Protein AF-0000000066116305 (afdb_homodimer)

Solvent-accessible surface area (backbone atoms only — not comparable to full-atom values): 15665 Å² total; per-residue (Å²): 137,81,84,50,71,68,55,34,52,53,50,50,50,26,50,68,35,40,64,62,46,52,59,57,51,12,62,77,68,71,47,57,44,67,56,45,47,52,50,52,51,48,36,39,75,70,48,34,42,70,43,38,18,52,43,67,36,50,59,79,63,49,36,72,39,42,35,44,33,36,27,35,50,40,76,94,33,42,69,59,47,51,55,59,53,57,67,39,80,46,42,26,30,30,30,38,31,43,64,96,32,43,31,40,34,36,32,48,22,63,41,70,65,56,43,52,52,49,54,52,52,54,59,65,38,78,46,44,73,46,76,47,72,23,44,46,78,40,78,76,35,82,44,84,79,60,84,103,137,81,85,49,70,67,56,35,51,52,49,50,49,26,50,70,35,41,64,61,48,52,60,56,52,12,61,77,67,71,47,57,42,69,56,44,48,52,50,51,51,48,35,39,75,69,48,35,42,70,43,38,18,52,43,67,35,50,57,79,63,49,34,70,39,41,36,44,32,37,27,35,52,41,77,96,34,42,68,60,46,51,55,59,54,58,67,38,81,44,43,26,30,32,30,37,32,45,64,96,32,44,32,39,34,35,32,47,22,65,42,70,66,56,43,52,51,49,53,53,54,53,60,66,39,78,48,45,73,46,76,47,70,23,44,44,78,40,79,76,35,81,45,85,79,59,86,101

pLDDT: mean 97.19, std 3.78, range [57.16, 98.88]

Radius of gyration: 20.26 Å; Cα contacts (8 Å, |Δi|>4): 557; chains: 2; bounding box: 45×54×44 Å

Organism: Pyrococcus furiosus (strain ATCC 43587 / DSM 3638 / JCM 8422 / Vc1) (NCBI:txid186497)

Foldseek 3Di:
DDQDDLLLLLVVVCLVPVPDQLVRSCVVVVHDSVVSVVSVVVCVVVCVDVDRDDDDDVCVVQQVKKKKKFWAFAPVCLVVLQVVLVPDPFWDDWDQDDDPGRIITIGTDNDPVRVVVSVVVSCPDPGTDDMDMDIDPDDPDDDPDDRD/DDQDDLLLLLVVVCLVPVPDQLVRSCVVVVHDSVVSVVSVVVCVVVCVDVDRDDDDDVCVVQQVKKKKKFWAFAPVCLVVLQVVLVPDPFWDDWDQDDDPGRIITIGTDNDPVRVVVSVVVSCPDPGTDDMDMDIDPDDPDDDPDDRD

InterPro domains:
  IPR000485 AsnC-type HTH domain [PR00033] (3-19)
  IPR000485 AsnC-type HTH domain [PR00033] (19-30)
  IPR000485 AsnC-type HTH domain [PR00033] (30-49)
  IPR000485 AsnC-type HTH domain [PS50956] (3-64)
  IPR011008 Dimeric alpha-beta barrel [SSF54909] (63-145)
  IPR011991 ArsR-like helix-turn-helix domain [cd00090] (4-50)
  IPR019887 Transcription regulator AsnC/Lrp, ligand binding domain [PF01037] (66-144)
  IPR019888 Transcription regulator AsnC-like [SM00344] (3-109)
  IPR036388 Winged helix-like DNA-binding domain superfamily [G3DSA:1.10.10.10] (1-54)
  IPR036390 Winged helix DNA-binding domain superfamily [SSF46785] (2-63)

Secondary structure (DSSP, 8-state):
----HHHHHHHHHHHH-TT--HHHHHHHHT--HHHHHHHHHHHHHTTSEEEEEEEE-TTTTT--EEEEEEEEE-GGGHHHHHHHHHTSTTEEEEEEE-SS-SEEEEEEESSHHHHHHHHHHHHTSTTEEEEEEEEEEEEEEE------/----HHHHHHHHHHHH-TT--HHHHHHHHT--HHHHHHHHHHHHHTTSEEEEEEEE-TTTTT--EEEEEEEEE-GGGHHHHHHHHHTSTTEEEEEEE-SS-SEEEEEEESSHHHHHHHHHHHHTSTTEEEEEEEEEEEEEEE------

Nearest PDB structures (foldseek):
  7fby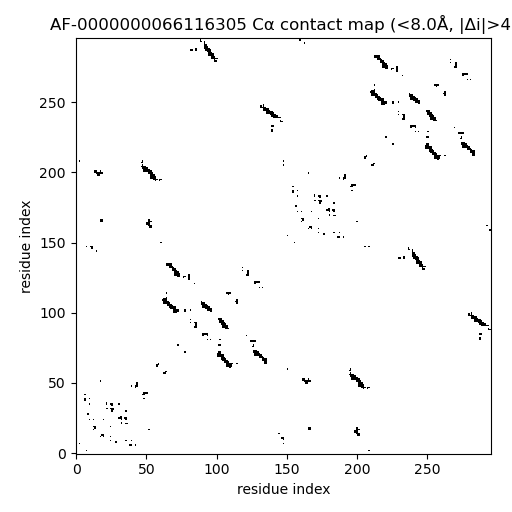-assembly1_A  TM=9.520E-01  e=1.260E-15  Pyrococcus horikoshii OT3
  8q90-assembly1_B  TM=9.427E-01  e=1.520E-15  Haloferax mediterranei
  2zny-assembly2_C  TM=9.684E-01  e=5.044E-14  Pyrococcus horikoshii
  2dbb-assembly1_B  TM=8.853E-01  e=4.228E-13  Pyrococcus horikoshii OT3
  2cfx-assembly1_C  TM=9.025E-01  e=7.052E-12  Bacillus subtilis

Sequence (296 aa):
MEIDDLDRKILSLLIEDSRLSYREIAKKLNVAVGTIYNRIKKLEDMGVIQGFTVKLNYEKLGYELTAIIGIKAQGKKIREIERIIARDKHVTCVYDVTGEYDIIVIAKFRSREDMNRFVKSVLSVDGVEKTNTHVALEIVKEDFRLEPMEIDDLDRKILSLLIEDSRLSYREIAKKLNVAVGTIYNRIKKLEDMGVIQGFTVKLNYEKLGYELTAIIGIKAQGKKIREIERIIARDKHVTCVYDVTGEYDIIVIAKFRSREDMNRFVKSVLSVDGVEKTNTHVALEIVKEDFRLEP

Structure (mmCIF, N/CA/C/O backbone):
data_AF-0000000066116305-model_v1
#
loop_
_entity.id
_entity.type
_entity.pdbx_description
1 polymer 'Uncharacterized HTH-type transcriptional regulator PF1734'
#
loop_
_atom_site.group_PDB
_atom_site.id
_atom_site.type_symbol
_atom_site.label_atom_id
_atom_site.label_alt_id
_atom_site.label_comp_id
_atom_site.label_asym_id
_atom_site.label_entity_id
_atom_site.label_seq_id
_atom_site.pdbx_PDB_ins_code
_atom_site.Cartn_x
_atom_site.Cartn_y
_atom_site.Cartn_z
_atom_site.occupancy
_atom_site.B_iso_or_equiv
_atom_site.auth_seq_id
_atom_site.auth_comp_id
_atom_site.auth_asym_id
_atom_site.auth_atom_id
_atom_site.pdbx_PDB_model_num
ATOM 1 N N . MET A 1 1 ? -21.375 1.348 14.945 1 57.16 1 MET A N 1
ATOM 2 C CA . MET A 1 1 ? -21.812 2.512 14.18 1 57.16 1 MET A CA 1
ATOM 3 C C . MET A 1 1 ? -21.406 2.381 12.711 1 57.16 1 MET A C 1
ATOM 5 O O . MET A 1 1 ? -20.375 1.783 12.391 1 57.16 1 MET A O 1
ATOM 9 N N . GLU A 1 2 ? -22.375 2.619 11.789 1 82.81 2 GLU A N 1
ATOM 10 C CA . GLU A 1 2 ? -22.25 2.404 10.344 1 82.81 2 GLU A CA 1
ATOM 11 C C . GLU A 1 2 ? -21.688 3.635 9.648 1 82.81 2 GLU A C 1
ATOM 13 O O . GLU A 1 2 ? -21.938 4.766 10.062 1 82.81 2 GLU A O 1
ATOM 18 N N . ILE A 1 3 ? -20.656 3.58 8.898 1 93.19 3 ILE A N 1
ATOM 19 C CA . ILE A 1 3 ? -20.078 4.629 8.062 1 93.19 3 ILE A CA 1
ATOM 20 C C . ILE A 1 3 ? -21.125 5.145 7.078 1 93.19 3 ILE A C 1
ATOM 22 O O . ILE A 1 3 ? -21.734 4.363 6.336 1 93.19 3 ILE A O 1
ATOM 26 N N . ASP A 1 4 ? -21.453 6.434 7.191 1 95.31 4 ASP A N 1
ATOM 27 C CA . ASP A 1 4 ? -22.469 6.98 6.293 1 95.31 4 ASP A CA 1
ATOM 28 C C . ASP A 1 4 ? -21.828 7.863 5.223 1 95.31 4 ASP A C 1
ATOM 30 O O . ASP A 1 4 ? -20.609 7.871 5.059 1 95.31 4 ASP A O 1
ATOM 34 N N . ASP A 1 5 ? -22.688 8.578 4.48 1 96.5 5 ASP A N 1
ATOM 35 C CA . ASP A 1 5 ? -22.234 9.336 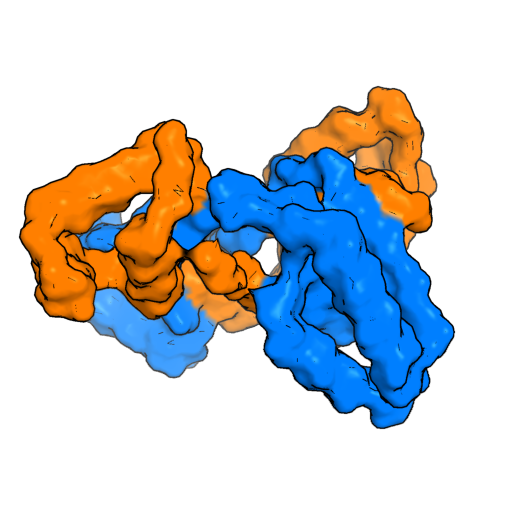3.32 1 96.5 5 ASP A CA 1
ATOM 36 C C . ASP A 1 5 ? -21.312 10.477 3.734 1 96.5 5 ASP A C 1
ATOM 38 O O . ASP A 1 5 ? -20.328 10.766 3.047 1 96.5 5 ASP A O 1
ATOM 42 N N . LEU A 1 6 ? -21.641 11.117 4.777 1 97.81 6 LEU A N 1
ATOM 43 C CA . LEU A 1 6 ? -20.781 12.211 5.246 1 97.81 6 LEU A CA 1
ATOM 44 C C . LEU A 1 6 ? -19.391 11.695 5.605 1 97.81 6 LEU A C 1
ATOM 46 O O . LEU A 1 6 ? -18.391 12.32 5.258 1 97.81 6 LEU A O 1
ATOM 50 N N . ASP A 1 7 ? -19.375 10.555 6.363 1 98.12 7 ASP A N 1
ATOM 51 C CA . ASP A 1 7 ? -18.094 9.938 6.707 1 98.12 7 ASP A CA 1
ATOM 52 C C . ASP A 1 7 ? -17.25 9.688 5.457 1 98.12 7 ASP A C 1
ATOM 54 O O . ASP A 1 7 ? -16.047 9.977 5.438 1 98.12 7 ASP A O 1
ATOM 58 N N . 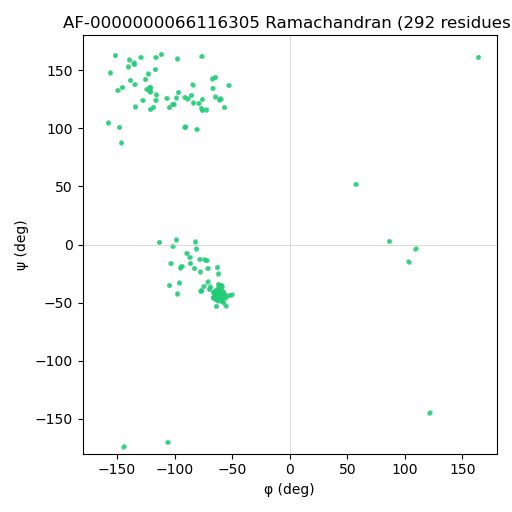ARG A 1 8 ? -17.875 9.188 4.41 1 97.88 8 ARG A N 1
ATOM 59 C CA . ARG A 1 8 ? -17.172 8.852 3.174 1 97.88 8 ARG A CA 1
ATOM 60 C C . ARG A 1 8 ? -16.625 10.109 2.5 1 97.88 8 ARG A C 1
ATOM 62 O O . ARG A 1 8 ? -15.508 10.094 1.969 1 97.88 8 ARG A O 1
ATOM 69 N N . LYS A 1 9 ? -17.375 11.086 2.492 1 98.44 9 LYS A N 1
ATOM 70 C CA . LYS A 1 9 ? -16.922 12.344 1.9 1 98.44 9 LYS A CA 1
ATOM 71 C C . LYS A 1 9 ? -15.734 12.922 2.664 1 98.44 9 LYS A C 1
ATOM 73 O O . LYS A 1 9 ? -14.781 13.414 2.057 1 98.44 9 LYS A O 1
ATOM 78 N N . ILE A 1 10 ? -15.82 12.852 3.975 1 98.69 10 ILE A N 1
ATOM 79 C CA . ILE A 1 10 ? -14.727 13.312 4.816 1 98.69 10 ILE A CA 1
ATOM 80 C C . ILE A 1 10 ? -13.453 12.523 4.488 1 98.69 10 ILE A C 1
ATOM 82 O O . ILE A 1 10 ? -12.391 13.109 4.289 1 98.69 10 ILE A O 1
ATOM 86 N N . LEU A 1 11 ? -13.602 11.227 4.406 1 98.62 11 LEU A N 1
ATOM 87 C CA . LEU A 1 11 ? -12.461 10.359 4.125 1 98.62 11 LEU A CA 1
ATOM 88 C C . LEU A 1 11 ? -11.875 10.664 2.754 1 98.62 11 LEU A C 1
ATOM 90 O O . LEU A 1 11 ? -10.648 10.672 2.588 1 98.62 11 LEU A O 1
ATOM 94 N N . SER A 1 12 ? -12.75 10.914 1.795 1 98.44 12 SER A N 1
ATOM 95 C CA . SER A 1 12 ? -12.281 11.242 0.452 1 98.44 12 SER A CA 1
ATOM 96 C C . SER A 1 12 ? -11.43 12.508 0.457 1 98.44 12 SER A C 1
ATOM 98 O O . SER A 1 12 ? -10.383 12.562 -0.198 1 98.44 12 SER A O 1
ATOM 100 N N . LEU A 1 13 ? -11.812 13.484 1.175 1 98.56 13 LEU A N 1
ATOM 101 C CA . LEU A 1 13 ? -11.07 14.727 1.268 1 98.56 13 LEU A CA 1
ATOM 102 C C . LEU A 1 13 ? -9.727 14.508 1.958 1 98.56 13 LEU A C 1
ATOM 104 O O . LEU A 1 13 ? -8.703 15.047 1.524 1 98.56 13 LEU A O 1
ATOM 108 N N . LEU A 1 14 ? -9.742 13.688 3.002 1 98.44 14 LEU A N 1
ATOM 109 C CA . LEU A 1 14 ? -8.523 13.43 3.758 1 98.44 14 LEU A CA 1
ATOM 110 C C . LEU A 1 14 ? -7.535 12.609 2.932 1 98.44 14 LEU A C 1
ATOM 112 O O . LEU A 1 14 ? -6.32 12.781 3.057 1 98.44 14 LEU A O 1
ATOM 116 N N . ILE A 1 15 ? -8.086 11.672 2.107 1 98.12 15 ILE A N 1
ATOM 117 C CA . ILE A 1 15 ? -7.246 10.883 1.212 1 98.12 15 ILE A CA 1
ATOM 118 C C . ILE A 1 15 ? -6.512 11.812 0.247 1 98.12 15 ILE A C 1
ATOM 120 O O . ILE A 1 15 ? -5.32 11.625 -0.02 1 98.12 15 ILE A O 1
ATOM 124 N N . GLU A 1 16 ? -7.168 12.859 -0.17 1 97.25 16 GLU A N 1
ATOM 125 C CA . GLU A 1 16 ? -6.602 13.805 -1.123 1 97.25 16 GLU A CA 1
ATOM 126 C C . GLU A 1 16 ? -5.598 14.734 -0.447 1 97.25 16 GLU A C 1
ATOM 128 O O . GLU A 1 16 ? -4.562 15.07 -1.027 1 97.25 16 GLU A O 1
ATOM 133 N N . ASP A 1 17 ? -5.961 15.125 0.724 1 97.94 17 ASP A N 1
ATOM 134 C CA . ASP A 1 17 ? -5.098 15.984 1.522 1 97.94 17 ASP A CA 1
ATOM 135 C C . ASP A 1 17 ? -5.438 15.883 3.008 1 97.94 17 ASP A C 1
ATOM 137 O O . ASP A 1 17 ? -6.352 16.562 3.486 1 97.94 17 ASP A O 1
ATOM 141 N N . SER A 1 18 ? -4.609 15.211 3.697 1 98.06 18 SER A N 1
ATOM 142 C CA . SER A 1 18 ? -4.906 14.945 5.102 1 98.06 18 SER A CA 1
ATOM 143 C C . SER A 1 18 ? -4.531 16.141 5.98 1 98.06 18 SER A C 1
ATOM 145 O O . SER A 1 18 ? -4.781 16.125 7.188 1 98.06 18 SER A O 1
ATOM 147 N N . ARG A 1 19 ? -3.971 17.125 5.426 1 97.25 19 ARG A N 1
ATOM 148 C CA . ARG A 1 19 ? -3.574 18.312 6.199 1 97.25 19 ARG A CA 1
ATOM 149 C C . ARG A 1 19 ? -4.703 19.328 6.254 1 97.25 19 ARG A C 1
ATOM 151 O O . ARG A 1 19 ? -4.602 20.328 6.961 1 97.25 19 ARG A O 1
ATOM 158 N N . LEU A 1 20 ? -5.746 19.078 5.512 1 97.81 20 LEU A N 1
ATOM 159 C CA . LEU A 1 20 ? -6.902 19.969 5.613 1 97.81 20 LEU A CA 1
ATOM 160 C C . LEU A 1 20 ? -7.352 20.109 7.062 1 97.81 20 LEU A C 1
ATOM 162 O O . LEU A 1 20 ? -7.457 19.125 7.789 1 97.81 20 LEU A O 1
ATOM 166 N N . SER A 1 21 ? -7.664 21.344 7.426 1 97.31 21 SER A N 1
ATOM 167 C CA . SER A 1 21 ? -8.195 21.578 8.758 1 97.31 21 SER A CA 1
ATOM 168 C C . SER A 1 21 ? -9.664 21.172 8.852 1 97.31 21 SER A C 1
ATOM 170 O O . SER A 1 21 ? -10.344 21.031 7.832 1 97.31 21 SER A O 1
ATOM 172 N N . TYR A 1 22 ? -10.07 21.016 10.117 1 97.94 22 TYR A N 1
ATOM 173 C CA . TYR A 1 22 ? -11.484 20.734 10.32 1 97.94 22 TYR A CA 1
ATOM 174 C C . TYR A 1 22 ? -12.359 21.828 9.742 1 97.94 22 TYR A C 1
ATOM 176 O O . TYR A 1 22 ? -13.414 21.562 9.164 1 97.94 22 TYR A O 1
ATOM 184 N N . ARG A 1 23 ? -11.891 23.031 9.836 1 98.31 23 ARG A N 1
ATOM 185 C CA . ARG A 1 23 ? -12.633 24.188 9.328 1 98.31 23 ARG A CA 1
ATOM 186 C C . ARG A 1 23 ? -12.75 24.141 7.809 1 98.31 23 ARG A C 1
ATOM 188 O O . ARG A 1 23 ? -13.812 24.422 7.25 1 98.31 23 ARG A O 1
ATOM 195 N N . GLU A 1 24 ? -11.711 23.844 7.117 1 98.62 24 GLU A N 1
ATOM 196 C CA . GLU A 1 24 ? -11.719 23.75 5.66 1 98.62 24 GLU A CA 1
ATOM 197 C C . GLU A 1 24 ? -12.648 22.641 5.18 1 98.62 24 GLU A C 1
ATOM 199 O O . GLU A 1 24 ? -13.414 22.828 4.227 1 98.62 24 GLU A O 1
ATOM 204 N N . ILE A 1 25 ? -12.57 21.484 5.844 1 98.75 25 ILE A N 1
ATOM 205 C CA . ILE A 1 25 ? -13.438 20.359 5.473 1 98.75 25 ILE A CA 1
ATOM 206 C C . ILE A 1 25 ? -14.898 20.75 5.699 1 98.75 25 ILE A C 1
ATOM 208 O O . ILE A 1 25 ? -15.75 20.469 4.852 1 98.75 25 ILE A O 1
ATOM 212 N N . ALA A 1 26 ? -15.18 21.344 6.848 1 98.75 26 ALA A N 1
ATOM 213 C CA . ALA A 1 26 ? -16.531 21.797 7.184 1 98.75 26 ALA A CA 1
ATOM 214 C C . ALA A 1 26 ? -17.078 22.734 6.109 1 98.75 26 ALA A C 1
ATOM 216 O O . ALA A 1 26 ? -18.234 22.594 5.695 1 98.75 26 ALA A O 1
ATOM 217 N N . LYS A 1 27 ? -16.281 23.641 5.699 1 98.69 27 LYS A N 1
ATOM 218 C CA . LYS A 1 27 ? -16.688 24.594 4.66 1 98.69 27 LYS A CA 1
ATOM 219 C C . LYS A 1 27 ? -16.984 23.875 3.348 1 98.69 27 LYS A C 1
ATOM 221 O O . LYS A 1 27 ? -18.016 24.141 2.717 1 98.69 27 LYS A O 1
ATOM 226 N N . LYS A 1 28 ? -16.109 23 2.92 1 98.56 28 LYS A N 1
ATOM 227 C CA . LYS A 1 28 ? -16.266 22.266 1.661 1 98.56 28 LYS A CA 1
ATOM 228 C C . LYS A 1 28 ? -17.531 21.438 1.662 1 98.56 28 LYS A C 1
ATOM 230 O O . LYS A 1 28 ? -18.172 21.25 0.619 1 98.56 28 LYS A O 1
ATOM 235 N N . LEU A 1 29 ? -17.891 20.891 2.844 1 98.62 29 LEU A N 1
ATOM 236 C CA . LEU A 1 29 ? -19.016 19.953 2.904 1 98.62 29 LEU A CA 1
ATOM 237 C C . LEU A 1 29 ? -20.266 20.641 3.441 1 98.62 29 LEU A C 1
ATOM 239 O O . LEU A 1 29 ? -21.328 20.031 3.521 1 98.62 29 LEU A O 1
ATOM 243 N N . ASN A 1 30 ? -20.141 21.859 3.773 1 98.44 30 ASN A N 1
ATOM 244 C CA . ASN A 1 30 ? -21.25 22.641 4.297 1 98.44 30 ASN A CA 1
ATOM 245 C C . ASN A 1 30 ? -21.844 22.016 5.555 1 98.44 30 ASN A C 1
ATOM 247 O O . ASN A 1 30 ? -23.047 21.766 5.621 1 98.44 30 ASN A O 1
ATOM 251 N N . VAL A 1 31 ? -21.016 21.734 6.5 1 98.06 31 VAL A N 1
ATOM 252 C CA . VAL A 1 31 ? -21.359 21.156 7.789 1 98.06 31 VAL A CA 1
ATOM 253 C C . VAL A 1 31 ? -20.625 21.891 8.906 1 98.06 31 VAL A C 1
ATOM 255 O O . VAL A 1 31 ? -19.656 22.609 8.648 1 98.06 31 VAL A O 1
ATOM 258 N N . ALA A 1 32 ? -21.172 21.844 10.102 1 98.5 32 ALA A N 1
ATOM 259 C CA . ALA A 1 32 ? -20.547 22.531 11.234 1 98.5 32 ALA A CA 1
ATOM 260 C C . ALA A 1 32 ? -19.188 21.906 11.562 1 98.5 32 ALA A C 1
ATOM 262 O O . ALA A 1 32 ? -19.016 20.688 11.484 1 98.5 32 ALA A O 1
ATOM 263 N N . VAL A 1 33 ? -18.25 22.766 11.969 1 98.56 33 VAL A N 1
ATOM 264 C CA . VAL A 1 33 ? -16.891 22.328 12.289 1 98.56 33 VAL A CA 1
ATOM 265 C C . VAL A 1 33 ? -16.922 21.266 13.383 1 98.56 33 VAL A C 1
ATOM 267 O O . VAL A 1 33 ? -16.188 20.281 13.32 1 98.56 33 VAL A O 1
ATOM 270 N N . GLY A 1 34 ? -17.766 21.438 14.367 1 98.44 34 GLY A N 1
ATOM 271 C CA . GLY A 1 34 ? -17.891 20.469 15.445 1 98.44 34 GLY A CA 1
ATOM 272 C C . GLY A 1 34 ? -18.312 19.094 14.953 1 98.44 34 GLY A C 1
ATOM 273 O O . GLY A 1 34 ? -17.859 18.078 15.484 1 98.44 34 GLY A O 1
ATOM 274 N N . THR A 1 35 ? -19.188 19.078 13.984 1 98.25 35 THR A N 1
ATOM 275 C CA . THR A 1 35 ? -19.625 17.828 13.383 1 98.25 35 THR A CA 1
ATOM 276 C C . THR A 1 35 ? -18.453 17.094 12.727 1 98.25 35 THR A C 1
ATOM 278 O O . THR A 1 35 ? -18.281 15.891 12.906 1 98.25 35 THR A O 1
ATOM 281 N N . ILE A 1 36 ? -17.641 17.828 11.953 1 98.5 36 ILE A N 1
ATOM 282 C CA . ILE A 1 36 ? -16.469 17.25 11.305 1 98.5 36 ILE A CA 1
ATOM 283 C C . ILE A 1 36 ? -15.523 16.672 12.352 1 98.5 36 ILE A C 1
ATOM 285 O O . ILE A 1 36 ? -15.062 15.547 12.227 1 98.5 36 ILE A O 1
ATOM 289 N N . TYR A 1 37 ? -15.281 17.406 13.367 1 98.19 37 TYR A N 1
ATOM 290 C CA . TYR A 1 37 ? -14.422 16.953 14.453 1 98.19 37 TYR A CA 1
ATOM 291 C C . TYR A 1 37 ? -14.93 15.648 15.039 1 98.19 37 TYR A C 1
ATOM 293 O O . TYR A 1 37 ? -14.172 14.68 15.156 1 98.19 37 TYR A O 1
ATOM 301 N N . ASN A 1 38 ? -16.156 15.633 15.391 1 98.19 38 ASN A N 1
ATOM 302 C CA . ASN A 1 38 ? -16.766 14.461 16.016 1 98.19 38 ASN A CA 1
ATOM 303 C C . ASN A 1 38 ? -16.703 13.242 15.102 1 98.19 38 ASN A C 1
ATOM 305 O O . ASN A 1 38 ? -16.438 12.125 15.555 1 98.19 38 ASN A O 1
ATOM 309 N N . ARG A 1 39 ? -16.969 13.508 13.844 1 98.25 39 ARG A N 1
ATOM 310 C CA . ARG A 1 39 ? -16.953 12.406 12.891 1 98.25 39 ARG A CA 1
ATOM 311 C C . ARG A 1 39 ? -15.555 11.828 12.719 1 98.25 39 ARG A C 1
ATOM 313 O O . ARG A 1 39 ? -15.375 10.609 12.703 1 98.25 39 ARG A O 1
ATOM 320 N N . ILE A 1 40 ? -14.578 12.672 12.57 1 98.31 40 ILE A N 1
ATOM 321 C CA . ILE A 1 40 ? -13.211 12.203 12.391 1 98.31 40 ILE A CA 1
ATOM 322 C C . ILE A 1 40 ? -12.758 11.445 13.641 1 98.31 40 ILE A C 1
ATOM 324 O O . ILE A 1 40 ? -12.156 10.367 13.539 1 98.31 40 ILE A O 1
ATOM 328 N N . LYS A 1 41 ? -13.062 12.008 14.805 1 97.88 41 LYS A N 1
ATOM 329 C CA . LYS A 1 41 ? -12.734 11.328 16.047 1 97.88 41 LYS A CA 1
ATOM 330 C C . LYS A 1 41 ? -13.391 9.953 16.125 1 97.88 41 LYS A C 1
ATOM 332 O O . LYS A 1 41 ? -12.766 8.977 16.531 1 97.88 41 LYS A O 1
ATOM 337 N N . LYS A 1 42 ? -14.586 9.922 15.789 1 97.94 42 LYS A N 1
ATOM 338 C CA . LYS A 1 42 ? -15.312 8.656 15.773 1 97.94 42 LYS A CA 1
ATOM 339 C C . LYS A 1 42 ? -14.648 7.656 14.836 1 97.94 42 LYS A C 1
ATOM 341 O O . LYS A 1 42 ? -14.508 6.48 15.172 1 97.94 42 LYS A O 1
ATOM 346 N N . LEU A 1 43 ? -14.297 8.109 13.648 1 98.31 43 LEU A N 1
ATOM 347 C CA . LEU A 1 43 ? -13.656 7.254 12.656 1 98.31 43 LEU A CA 1
ATOM 348 C C . LEU A 1 43 ? -12.312 6.738 13.172 1 98.31 43 LEU A C 1
ATOM 350 O O . LEU A 1 43 ? -11.93 5.598 12.898 1 98.31 43 LEU A O 1
ATOM 354 N N . GLU A 1 44 ? -11.578 7.523 13.891 1 98 44 GLU A N 1
ATOM 355 C CA . GLU A 1 44 ? -10.336 7.102 14.531 1 98 44 GLU A CA 1
ATOM 356 C C . GLU A 1 44 ? -10.602 6.051 15.602 1 98 44 GLU A C 1
ATOM 358 O O . GLU A 1 44 ? -9.93 5.02 15.656 1 98 44 GLU A O 1
ATOM 363 N N . ASP A 1 45 ? -11.602 6.352 16.422 1 97.56 45 ASP A N 1
ATOM 364 C CA . ASP A 1 45 ? -11.938 5.457 17.531 1 97.56 45 ASP A CA 1
ATOM 365 C C . ASP A 1 45 ? -12.375 4.086 17.016 1 97.56 45 ASP A C 1
ATOM 367 O O . ASP A 1 45 ? -12.102 3.064 17.641 1 97.56 45 ASP A O 1
ATOM 371 N N . MET A 1 46 ? -13.023 4.145 15.883 1 97.12 46 MET A N 1
ATOM 372 C CA . MET A 1 46 ? -13.5 2.906 15.273 1 97.12 46 MET A CA 1
ATOM 373 C C . MET A 1 46 ? -12.367 2.168 14.57 1 97.12 46 MET A C 1
ATOM 375 O O . MET A 1 46 ? -12.539 1.033 14.125 1 97.12 46 MET A O 1
ATOM 379 N N . GLY A 1 47 ? -11.234 2.818 14.383 1 97.12 47 GLY A N 1
ATOM 380 C CA . GLY A 1 47 ? -10.086 2.201 13.742 1 97.12 47 GLY A CA 1
ATOM 381 C C . GLY A 1 47 ? -10.125 2.303 12.227 1 97.12 47 GLY A C 1
ATOM 382 O O . GLY A 1 47 ? -9.336 1.656 11.531 1 97.12 47 GLY A O 1
ATOM 383 N N . VAL A 1 48 ? -11.141 2.988 11.695 1 97.69 48 VAL A N 1
ATOM 384 C CA . VAL A 1 48 ? -11.195 3.215 10.258 1 97.69 48 VAL A CA 1
ATOM 385 C C . VAL A 1 48 ? -10.016 4.07 9.812 1 97.69 48 VAL A C 1
ATOM 387 O O . VAL A 1 48 ? -9.32 3.734 8.852 1 97.69 48 VAL A O 1
ATOM 390 N N . ILE A 1 49 ? -9.898 5.184 10.5 1 98 49 ILE A N 1
ATOM 391 C CA . ILE A 1 49 ? -8.688 5.973 10.328 1 98 49 ILE A CA 1
ATOM 392 C C . ILE A 1 49 ? -7.586 5.434 11.242 1 98 49 ILE A C 1
ATOM 394 O O . ILE A 1 49 ? -7.738 5.43 12.461 1 98 49 ILE A O 1
ATOM 398 N N . GLN A 1 50 ? -6.523 5.066 10.656 1 97.31 50 GLN A N 1
ATOM 399 C CA . GLN A 1 50 ? -5.449 4.457 11.43 1 97.31 50 GLN A CA 1
ATOM 400 C C . GLN A 1 50 ? -4.312 5.441 11.664 1 97.31 50 GLN A C 1
ATOM 402 O O . GLN A 1 50 ? -3.436 5.203 12.5 1 97.31 50 GLN A O 1
ATOM 407 N N . GLY A 1 51 ? -4.324 6.531 10.859 1 97.12 51 GLY A N 1
ATOM 408 C CA . GLY A 1 51 ? -3.316 7.562 11.047 1 97.12 51 GLY A CA 1
ATOM 409 C C . GLY A 1 51 ? -3.205 8.508 9.859 1 97.12 51 GLY A C 1
ATOM 410 O O . GLY A 1 51 ? -3.703 8.211 8.773 1 97.12 51 GLY A O 1
ATOM 411 N N . PHE A 1 52 ? -2.637 9.594 10.109 1 98.06 52 PHE A N 1
ATOM 412 C CA . PHE A 1 52 ? -2.311 10.578 9.086 1 98.06 52 PHE A CA 1
ATOM 413 C C . PHE A 1 52 ? -0.849 10.461 8.672 1 98.06 52 PHE A C 1
ATOM 415 O O . PHE A 1 52 ? 0.046 10.5 9.516 1 98.06 52 PHE A O 1
ATOM 422 N N . THR A 1 53 ? -0.67 10.312 7.395 1 98 53 THR A N 1
ATOM 423 C CA . THR A 1 53 ? 0.679 9.984 6.949 1 98 53 THR A CA 1
ATOM 424 C C . THR A 1 53 ? 0.985 10.656 5.613 1 98 53 THR A C 1
ATOM 426 O O . THR A 1 53 ? 0.27 11.57 5.191 1 98 53 THR A O 1
ATOM 429 N N . VAL A 1 54 ? 2.166 10.297 5.047 1 97.69 54 VAL A N 1
ATOM 430 C CA . VAL A 1 54 ? 2.617 10.867 3.781 1 97.69 54 VAL A CA 1
ATOM 431 C C . VAL A 1 54 ? 2.844 9.75 2.766 1 97.69 54 VAL A C 1
ATOM 433 O O . VAL A 1 54 ? 3.285 8.656 3.125 1 97.69 54 VAL A O 1
ATOM 436 N N . LYS A 1 55 ? 2.377 9.977 1.575 1 96.81 55 LYS A N 1
ATOM 437 C CA . LYS A 1 55 ? 2.717 9.094 0.461 1 96.81 55 LYS A CA 1
ATOM 438 C C . LYS A 1 55 ? 4.105 9.414 -0.086 1 96.81 55 LYS A C 1
ATOM 440 O O . LYS A 1 55 ? 4.355 10.523 -0.55 1 96.81 55 LYS A O 1
ATOM 445 N N . LEU A 1 56 ? 4.98 8.414 -0.067 1 96.94 56 LEU A N 1
ATOM 446 C CA . LEU A 1 56 ? 6.363 8.633 -0.471 1 96.94 56 LEU A CA 1
ATOM 447 C C . LEU A 1 56 ? 6.711 7.805 -1.704 1 96.94 56 LEU A C 1
ATOM 449 O O . LEU A 1 56 ? 6.09 6.77 -1.954 1 96.94 56 LEU A O 1
ATOM 453 N N . ASN A 1 57 ? 7.605 8.312 -2.455 1 96.12 57 ASN A N 1
ATOM 454 C CA . ASN A 1 57 ? 8.234 7.566 -3.539 1 96.12 57 ASN A CA 1
ATOM 455 C C . ASN A 1 57 ? 9.5 6.848 -3.066 1 96.12 57 ASN A C 1
ATOM 457 O O . ASN A 1 57 ? 10.57 7.445 -3.012 1 96.12 57 ASN A O 1
ATOM 461 N N . TYR A 1 58 ? 9.383 5.609 -2.836 1 96.12 58 TYR A N 1
ATOM 462 C CA . TYR A 1 58 ? 10.484 4.895 -2.197 1 96.12 58 TYR A CA 1
ATOM 463 C C . TYR A 1 58 ? 11.594 4.598 -3.197 1 96.12 58 TYR A C 1
ATOM 465 O O . TYR A 1 58 ? 12.734 4.336 -2.809 1 96.12 58 TYR A O 1
ATOM 473 N N . GLU A 1 59 ? 11.266 4.562 -4.473 1 94.44 59 GLU A N 1
ATOM 474 C CA . GLU A 1 59 ? 12.336 4.473 -5.461 1 94.44 59 GLU A CA 1
ATOM 475 C C . GLU A 1 59 ? 13.305 5.645 -5.336 1 94.44 59 GLU A C 1
ATOM 477 O O . GLU A 1 59 ? 14.523 5.461 -5.395 1 94.44 59 GLU A O 1
ATOM 482 N N . LYS A 1 60 ? 12.773 6.801 -5.117 1 95 60 LYS A N 1
ATOM 483 C CA . LYS A 1 60 ? 13.578 8.008 -4.984 1 95 60 LYS A CA 1
ATOM 484 C C . LYS A 1 60 ? 14.297 8.047 -3.639 1 95 60 LYS A C 1
ATOM 486 O O . LYS A 1 60 ? 15.211 8.852 -3.436 1 95 60 LYS A O 1
ATOM 491 N N . LEU A 1 61 ? 13.906 7.188 -2.748 1 95.88 61 LEU A N 1
ATOM 492 C CA . LEU A 1 61 ? 14.539 7.125 -1.437 1 95.88 61 LEU A CA 1
ATOM 493 C C . LEU A 1 61 ? 15.57 6 -1.382 1 95.88 61 LEU A C 1
ATOM 495 O O . LEU A 1 61 ? 16.078 5.676 -0.309 1 95.88 61 LEU A O 1
ATOM 499 N N . GLY A 1 62 ? 15.805 5.336 -2.459 1 94.81 62 GLY A N 1
ATOM 500 C CA . GLY A 1 62 ? 16.906 4.391 -2.557 1 94.81 62 GLY A CA 1
ATOM 501 C C . GLY A 1 62 ? 16.438 2.945 -2.611 1 94.81 62 GLY A C 1
ATOM 502 O O . GLY A 1 62 ? 17.266 2.029 -2.713 1 94.81 62 GLY A O 1
ATOM 503 N N . TYR A 1 63 ? 15.172 2.748 -2.496 1 96.81 63 TYR A N 1
ATOM 504 C CA . TYR A 1 63 ? 14.648 1.398 -2.678 1 96.81 63 TYR A CA 1
ATOM 505 C C . TYR A 1 63 ? 14.484 1.07 -4.16 1 96.81 63 TYR A C 1
ATOM 507 O O . TYR A 1 63 ? 13.414 1.253 -4.73 1 96.81 63 TYR A O 1
ATOM 515 N N . GLU A 1 64 ? 15.398 0.386 -4.648 1 95.31 64 GLU A N 1
ATOM 516 C CA . GLU A 1 64 ? 15.508 0.24 -6.098 1 95.31 64 GLU A CA 1
ATOM 517 C C . GLU A 1 64 ? 14.797 -1.02 -6.578 1 95.31 64 GLU A C 1
ATOM 519 O O . GLU A 1 64 ? 14.516 -1.163 -7.773 1 95.31 64 GLU A O 1
ATOM 524 N N . LEU A 1 65 ? 14.578 -1.902 -5.641 1 98 65 LEU A N 1
ATOM 525 C CA . LEU A 1 65 ? 13.992 -3.182 -6.023 1 98 65 LEU A CA 1
ATOM 526 C C . LEU A 1 65 ? 12.727 -3.459 -5.223 1 98 65 LEU A C 1
ATOM 528 O O . LEU A 1 65 ? 12.672 -3.193 -4.02 1 98 65 LEU A O 1
ATOM 532 N N . THR A 1 66 ? 11.742 -3.869 -5.867 1 98.56 66 THR A N 1
ATOM 533 C CA . THR A 1 66 ? 10.539 -4.418 -5.25 1 98.56 66 THR A CA 1
ATOM 534 C C . THR A 1 66 ? 10.352 -5.883 -5.641 1 98.56 66 THR A C 1
ATOM 536 O O . THR A 1 66 ? 10.477 -6.238 -6.816 1 98.56 66 THR A O 1
ATOM 539 N N . ALA A 1 67 ? 10.148 -6.695 -4.691 1 98.75 67 ALA A N 1
ATOM 540 C CA . ALA A 1 67 ? 9.945 -8.117 -4.949 1 98.75 67 ALA A CA 1
ATOM 541 C C . ALA A 1 67 ? 8.602 -8.594 -4.41 1 98.75 67 ALA A C 1
ATOM 543 O O . ALA A 1 67 ? 8.188 -8.188 -3.32 1 98.75 67 ALA A O 1
ATOM 544 N N . ILE A 1 68 ? 7.887 -9.359 -5.18 1 98.81 68 ILE A N 1
ATOM 545 C CA . ILE A 1 68 ? 6.715 -10.117 -4.758 1 98.81 68 ILE A CA 1
ATOM 546 C C . ILE A 1 68 ? 7.074 -11.594 -4.625 1 98.81 68 ILE A C 1
ATOM 548 O O . ILE A 1 68 ? 7.41 -12.25 -5.613 1 98.81 68 ILE A O 1
ATOM 552 N N . ILE A 1 69 ? 6.949 -12.109 -3.438 1 98.75 69 ILE A N 1
ATOM 553 C CA . ILE A 1 69 ? 7.48 -13.438 -3.162 1 98.75 69 ILE A CA 1
ATOM 554 C C . ILE A 1 69 ? 6.344 -14.367 -2.748 1 98.75 69 ILE A C 1
ATOM 556 O O . ILE A 1 69 ? 5.637 -14.102 -1.772 1 98.75 69 ILE A O 1
ATOM 560 N N . GLY A 1 70 ? 6.133 -15.406 -3.533 1 98.5 70 GLY A N 1
ATOM 561 C CA . GLY A 1 70 ? 5.281 -16.5 -3.107 1 98.5 70 GLY A CA 1
ATOM 562 C C . GLY A 1 70 ? 6.008 -17.531 -2.262 1 98.5 70 GLY A C 1
ATOM 563 O O . GLY A 1 70 ? 7.145 -17.906 -2.568 1 98.5 70 GLY A O 1
ATOM 564 N N . ILE A 1 71 ? 5.348 -18 -1.193 1 98.69 71 ILE A N 1
ATOM 565 C CA . ILE A 1 71 ? 5.969 -18.938 -0.272 1 98.69 71 ILE A CA 1
ATOM 566 C C . ILE A 1 71 ? 5.059 -20.156 -0.08 1 98.69 71 ILE A C 1
ATOM 568 O O . ILE A 1 71 ? 3.867 -20 0.199 1 98.69 71 ILE A O 1
ATOM 572 N N . LYS A 1 72 ? 5.562 -21.266 -0.33 1 98.56 72 LYS A N 1
ATOM 573 C CA . LYS A 1 72 ? 4.949 -22.531 0.107 1 98.56 72 LYS A CA 1
ATOM 574 C C . LYS A 1 72 ? 5.477 -22.953 1.474 1 98.56 72 LYS A C 1
ATOM 576 O O . LYS A 1 72 ? 6.691 -23 1.687 1 98.56 72 LYS A O 1
ATOM 581 N N . ALA A 1 73 ? 4.637 -23.203 2.367 1 98.38 73 ALA A N 1
ATOM 582 C CA . ALA A 1 73 ? 5.031 -23.453 3.75 1 98.38 73 ALA A CA 1
ATOM 583 C C . ALA A 1 73 ? 4.273 -24.641 4.324 1 98.38 73 ALA A C 1
ATOM 585 O O . ALA A 1 73 ? 3.199 -25 3.838 1 98.38 73 ALA A O 1
ATOM 586 N N . GLN A 1 74 ? 4.887 -25.25 5.355 1 96.69 74 GLN A N 1
ATOM 587 C CA . GLN A 1 74 ? 4.176 -26.266 6.125 1 96.69 74 GLN A CA 1
ATOM 588 C C . GLN A 1 74 ? 2.98 -25.672 6.859 1 96.69 74 GLN A C 1
ATOM 590 O O . GLN A 1 74 ? 3.129 -24.703 7.609 1 96.69 74 GLN A O 1
ATOM 595 N N . GLY A 1 75 ? 1.872 -26.297 6.645 1 94.31 75 GLY A N 1
ATOM 596 C CA . GLY A 1 75 ? 0.605 -25.766 7.117 1 94.31 75 GLY A CA 1
ATOM 597 C C . GLY A 1 75 ? 0.629 -25.391 8.586 1 94.31 75 GLY A C 1
ATOM 598 O O . GLY A 1 75 ? 0.234 -24.281 8.961 1 94.31 75 GLY A O 1
ATOM 599 N N . LYS A 1 76 ? 1.18 -26.188 9.406 1 95.38 76 LYS A N 1
ATOM 600 C CA . LYS A 1 76 ? 1.16 -26 10.852 1 95.38 76 LYS A CA 1
ATOM 601 C C . LYS A 1 76 ? 2.07 -24.844 11.273 1 95.38 76 LYS A C 1
ATOM 603 O O . LYS A 1 76 ? 2.004 -24.375 12.414 1 95.38 76 LYS A O 1
ATOM 608 N N . LYS A 1 77 ? 2.896 -24.391 10.375 1 97.31 77 LYS A N 1
ATOM 609 C CA . LYS A 1 77 ? 3.898 -23.391 10.742 1 97.31 77 LYS A CA 1
ATOM 610 C C . LYS A 1 77 ? 3.629 -22.062 10.055 1 97.31 77 LYS A C 1
ATOM 612 O O . LYS A 1 77 ? 4.395 -21.109 10.219 1 97.31 77 LYS A O 1
ATOM 617 N N . ILE A 1 78 ? 2.592 -21.969 9.32 1 97.94 78 ILE A N 1
ATOM 618 C CA . ILE A 1 78 ? 2.318 -20.812 8.477 1 97.94 78 ILE A CA 1
ATOM 619 C C . ILE A 1 78 ? 2.242 -19.547 9.328 1 97.94 78 ILE A C 1
ATOM 621 O O . ILE A 1 78 ? 2.877 -18.531 9.016 1 97.94 78 ILE A O 1
ATOM 625 N N . ARG A 1 79 ? 1.495 -19.609 10.406 1 97.5 79 ARG A N 1
ATOM 626 C CA . ARG A 1 79 ? 1.302 -18.422 11.242 1 97.5 79 ARG A CA 1
ATOM 627 C C . ARG A 1 79 ? 2.629 -17.938 11.812 1 97.5 79 ARG A C 1
ATOM 629 O O . ARG A 1 79 ? 2.895 -16.734 11.836 1 97.5 79 ARG A O 1
ATOM 636 N N . GLU A 1 80 ? 3.412 -18.828 12.266 1 98.12 80 GLU A N 1
ATOM 637 C CA . GLU A 1 80 ? 4.723 -18.484 12.812 1 98.12 80 GLU A CA 1
ATOM 638 C C . GLU A 1 80 ? 5.621 -17.875 11.742 1 98.12 80 GLU A C 1
ATOM 640 O O . GLU A 1 80 ? 6.289 -16.875 11.977 1 98.12 80 GLU A O 1
ATOM 645 N N . ILE A 1 81 ? 5.656 -18.453 10.633 1 98.56 81 ILE A N 1
ATOM 646 C CA . ILE A 1 81 ? 6.453 -17.969 9.5 1 98.56 81 ILE A CA 1
ATOM 647 C C . ILE A 1 81 ? 6.035 -16.547 9.141 1 98.56 81 ILE A C 1
ATOM 649 O O . ILE A 1 81 ? 6.887 -15.672 8.977 1 98.56 81 ILE A O 1
ATOM 653 N N . GLU A 1 82 ? 4.711 -16.328 8.992 1 98.69 82 GLU A N 1
ATOM 654 C CA . GLU A 1 82 ? 4.176 -15.016 8.656 1 98.69 82 GLU A CA 1
ATOM 655 C C . GLU A 1 82 ? 4.605 -13.961 9.672 1 98.69 82 GLU A C 1
ATOM 657 O O . GLU A 1 82 ? 4.984 -12.844 9.305 1 98.69 82 GLU A O 1
ATOM 662 N N . ARG A 1 83 ? 4.566 -14.312 10.93 1 98.12 83 ARG A N 1
ATOM 663 C CA . ARG A 1 83 ? 4.945 -13.391 11.992 1 98.12 83 ARG A CA 1
ATOM 664 C C . ARG A 1 83 ? 6.422 -13.016 11.891 1 98.12 83 ARG A C 1
ATOM 666 O O . ARG A 1 83 ? 6.777 -11.844 12.023 1 98.12 83 ARG A O 1
ATOM 673 N N . ILE A 1 84 ? 7.25 -13.984 11.656 1 98.31 84 ILE A N 1
ATOM 674 C CA . ILE A 1 84 ? 8.688 -13.766 11.531 1 98.31 84 ILE A CA 1
ATOM 675 C C . ILE A 1 84 ? 8.977 -12.844 10.352 1 98.31 84 ILE A C 1
ATOM 677 O O . ILE A 1 84 ? 9.688 -11.844 10.492 1 98.31 84 ILE A O 1
ATOM 681 N N . ILE A 1 85 ? 8.375 -13.094 9.25 1 98.62 85 ILE A N 1
ATOM 682 C CA . ILE A 1 85 ? 8.641 -12.352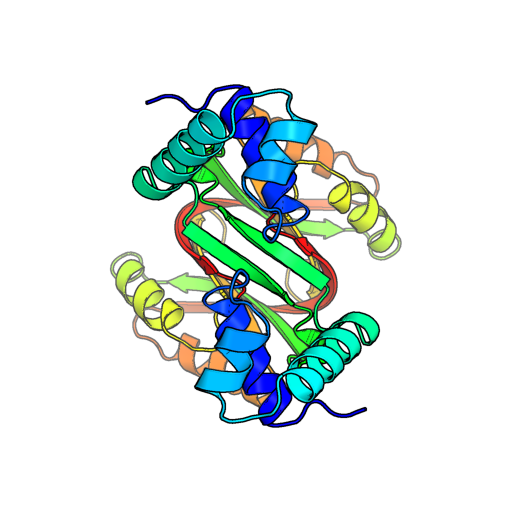 8.023 1 98.62 85 ILE A CA 1
ATOM 683 C C . ILE A 1 85 ? 8.102 -10.93 8.148 1 98.62 85 ILE A C 1
ATOM 685 O O . ILE A 1 85 ? 8.742 -9.977 7.707 1 98.62 85 ILE A O 1
ATOM 689 N N . ALA A 1 86 ? 6.934 -10.805 8.797 1 98.5 86 ALA A N 1
ATOM 690 C CA . ALA A 1 86 ? 6.266 -9.508 8.922 1 98.5 86 ALA A CA 1
ATOM 691 C C . ALA A 1 86 ? 7.113 -8.531 9.727 1 98.5 86 ALA A C 1
ATOM 693 O O . ALA A 1 86 ? 6.949 -7.312 9.602 1 98.5 86 ALA A O 1
ATOM 694 N N . ARG A 1 87 ? 8.031 -8.984 10.484 1 97.62 87 ARG A N 1
ATOM 695 C CA . ARG A 1 87 ? 8.828 -8.141 11.367 1 97.62 87 ARG A CA 1
ATOM 696 C C . ARG A 1 87 ? 10.039 -7.559 10.625 1 97.62 87 ARG A C 1
ATOM 698 O O . ARG A 1 87 ? 10.695 -6.641 11.125 1 97.62 87 ARG A O 1
ATOM 705 N N . ASP A 1 88 ? 10.336 -8.125 9.508 1 98.06 88 ASP A N 1
ATOM 706 C CA . ASP A 1 88 ? 11.508 -7.668 8.773 1 98.06 88 ASP A CA 1
ATOM 707 C C . ASP A 1 88 ? 11.305 -6.246 8.242 1 98.06 88 ASP A C 1
ATOM 709 O O . ASP A 1 88 ? 10.227 -5.91 7.746 1 98.06 88 ASP A O 1
ATOM 713 N N . LYS A 1 89 ? 12.305 -5.457 8.234 1 96.88 89 LYS A N 1
ATOM 714 C CA . LYS A 1 89 ? 12.242 -4.031 7.926 1 96.88 89 LYS A CA 1
ATOM 715 C C . LYS A 1 89 ? 11.984 -3.801 6.438 1 96.88 89 LYS A C 1
ATOM 717 O O . LYS A 1 89 ? 11.594 -2.703 6.035 1 96.88 89 LYS A O 1
ATOM 722 N N . HIS A 1 90 ? 12.234 -4.758 5.574 1 98 90 HIS A N 1
ATOM 723 C CA . HIS A 1 90 ? 12.055 -4.617 4.133 1 98 90 HIS A CA 1
ATOM 724 C C . HIS A 1 90 ? 10.609 -4.871 3.73 1 98 90 HIS A C 1
ATOM 726 O O . HIS A 1 90 ? 10.195 -4.504 2.629 1 98 90 HIS A O 1
ATOM 732 N N . VAL A 1 91 ? 9.891 -5.574 4.645 1 98.69 91 VAL A N 1
ATOM 733 C CA . VAL A 1 91 ? 8.609 -6.156 4.262 1 98.69 91 VAL A CA 1
ATOM 734 C C . VAL A 1 91 ? 7.5 -5.121 4.43 1 98.69 91 VAL A C 1
ATOM 736 O O . VAL A 1 91 ? 7.367 -4.508 5.492 1 98.69 91 VAL A O 1
ATOM 739 N N . THR A 1 92 ? 6.723 -4.984 3.338 1 98.12 92 THR A N 1
ATOM 740 C CA . THR A 1 92 ? 5.613 -4.039 3.359 1 98.12 92 THR A CA 1
ATOM 741 C C . THR A 1 92 ? 4.281 -4.773 3.502 1 98.12 92 THR A C 1
ATOM 743 O O . THR A 1 92 ? 3.365 -4.281 4.164 1 98.12 92 THR A O 1
ATOM 746 N N . CYS A 1 93 ? 4.195 -5.941 2.9 1 98.5 93 CYS A N 1
ATOM 747 C CA . CYS A 1 93 ? 2.941 -6.688 2.941 1 98.5 93 CYS A CA 1
ATOM 748 C C . CYS A 1 93 ? 3.199 -8.172 3.166 1 98.5 93 CYS A C 1
ATOM 750 O O . CYS A 1 93 ? 4.152 -8.734 2.623 1 98.5 93 CYS A O 1
ATOM 752 N N . VAL A 1 94 ? 2.387 -8.789 3.924 1 98.88 94 VAL A N 1
ATOM 753 C CA . VAL A 1 94 ? 2.307 -10.234 4.109 1 98.88 94 VAL A CA 1
ATOM 754 C C . VAL A 1 94 ? 0.848 -10.688 4.051 1 98.88 94 VAL A C 1
ATOM 756 O O . VAL A 1 94 ? 0.025 -10.25 4.859 1 98.88 94 VAL A O 1
ATOM 759 N N . TYR A 1 95 ? 0.546 -11.508 3.117 1 98.69 95 TYR A N 1
ATOM 760 C CA . TYR A 1 95 ? -0.803 -12.031 2.941 1 98.69 95 TYR A CA 1
ATOM 761 C C . TYR A 1 95 ? -0.83 -13.539 3.146 1 98.69 95 TYR A C 1
ATOM 763 O O . TYR A 1 95 ? -0.038 -14.273 2.545 1 98.69 95 TYR A O 1
ATOM 771 N N . ASP A 1 96 ? -1.675 -14.023 4.051 1 98.69 96 ASP A N 1
ATOM 772 C CA . ASP A 1 96 ? -2.072 -15.43 4.113 1 98.69 96 ASP A CA 1
ATOM 773 C C . ASP A 1 96 ? -3.086 -15.766 3.023 1 98.69 96 ASP A C 1
ATOM 775 O O . ASP A 1 96 ? -4.219 -15.273 3.049 1 98.69 96 ASP A O 1
ATOM 779 N N . VAL A 1 97 ? -2.664 -16.656 2.1 1 98.5 97 VAL A N 1
ATOM 780 C CA . VAL A 1 97 ? -3.5 -16.719 0.905 1 98.5 97 VAL A CA 1
ATOM 781 C C . VAL A 1 97 ? -3.881 -18.156 0.601 1 98.5 97 VAL A C 1
ATOM 783 O O . VAL A 1 97 ? -3.252 -19.094 1.105 1 98.5 97 VAL A O 1
ATOM 786 N N . THR A 1 98 ? -4.926 -18.25 -0.21 1 96.62 98 THR A N 1
ATOM 787 C CA . THR A 1 98 ? -5.238 -19.5 -0.912 1 96.62 98 THR A CA 1
ATOM 788 C C . THR A 1 98 ? -4.691 -19.453 -2.336 1 96.62 98 THR A C 1
ATOM 790 O O . THR A 1 98 ? -4.43 -18.391 -2.881 1 96.62 98 THR A O 1
ATOM 793 N N . GLY A 1 99 ? -4.547 -20.625 -2.902 1 93.5 99 GLY A N 1
ATOM 794 C CA . GLY A 1 99 ? -4.008 -20.703 -4.25 1 93.5 99 GLY A CA 1
ATOM 795 C C . GLY A 1 99 ? -2.74 -21.531 -4.344 1 93.5 99 GLY A C 1
ATOM 796 O O . GLY A 1 99 ? -2.59 -22.531 -3.639 1 93.5 99 GLY A O 1
ATOM 797 N N . GLU A 1 100 ? -1.904 -20.984 -5.277 1 94.56 100 GLU A N 1
ATOM 798 C CA . GLU A 1 100 ? -0.674 -21.719 -5.551 1 94.56 100 GLU A CA 1
ATOM 799 C C . GLU A 1 100 ? 0.306 -21.625 -4.387 1 94.56 100 GLU A C 1
ATOM 801 O O . GLU A 1 100 ? 1.097 -22.531 -4.148 1 94.56 100 GLU A O 1
ATOM 806 N N . TYR A 1 101 ? 0.254 -20.5 -3.705 1 97.75 101 TYR A N 1
ATOM 807 C CA . TYR A 1 101 ? 1.115 -20.25 -2.555 1 97.75 101 TYR A CA 1
ATOM 808 C C . TYR A 1 101 ? 0.304 -20.203 -1.266 1 97.75 101 TYR A C 1
ATOM 810 O O . TYR A 1 101 ? -0.927 -20.156 -1.301 1 97.75 101 TYR A O 1
ATOM 818 N N . ASP A 1 102 ? 1.017 -20.312 -0.16 1 98.62 102 ASP A N 1
ATOM 819 C CA . ASP A 1 102 ? 0.377 -20.188 1.146 1 98.62 102 ASP A CA 1
ATOM 820 C C . ASP A 1 102 ? 0.504 -18.766 1.694 1 98.62 102 ASP A C 1
ATOM 822 O O . ASP A 1 102 ? -0.348 -18.312 2.461 1 98.62 102 ASP A O 1
ATOM 826 N N . ILE A 1 103 ? 1.631 -18.141 1.349 1 98.81 103 ILE A N 1
ATOM 827 C CA . ILE A 1 103 ? 1.946 -16.781 1.79 1 98.81 103 ILE A CA 1
ATOM 828 C C . ILE A 1 103 ? 2.463 -15.969 0.61 1 98.81 103 ILE A C 1
ATOM 830 O O . ILE A 1 103 ? 3.254 -16.453 -0.198 1 98.81 103 ILE A O 1
ATOM 834 N N . ILE A 1 104 ? 2.061 -14.742 0.475 1 98.81 104 ILE A N 1
ATOM 835 C CA . ILE A 1 104 ? 2.646 -13.805 -0.478 1 98.81 104 ILE A CA 1
ATOM 836 C C . ILE A 1 104 ? 3.193 -12.594 0.266 1 98.81 104 ILE A C 1
ATOM 838 O O . ILE A 1 104 ? 2.516 -12.023 1.126 1 98.81 104 ILE A O 1
ATOM 842 N N . VAL A 1 105 ? 4.406 -12.227 -0.05 1 98.88 105 VAL A N 1
ATOM 843 C CA . VAL A 1 105 ? 5.121 -11.141 0.612 1 98.88 105 VAL A CA 1
ATOM 844 C C . VAL A 1 105 ? 5.527 -10.086 -0.418 1 98.88 105 VAL A C 1
ATOM 846 O O . VAL A 1 105 ? 5.988 -10.422 -1.51 1 98.88 105 VAL A O 1
ATOM 849 N N . ILE A 1 106 ? 5.277 -8.859 -0.15 1 98.75 106 ILE A N 1
ATOM 850 C CA . ILE A 1 106 ? 5.84 -7.75 -0.919 1 98.75 106 ILE A CA 1
ATOM 851 C C . ILE A 1 106 ? 6.918 -7.047 -0.099 1 98.75 106 ILE A C 1
ATOM 853 O O . ILE A 1 106 ? 6.68 -6.66 1.048 1 98.75 106 ILE A O 1
ATOM 857 N N . ALA A 1 107 ? 8.078 -6.902 -0.633 1 98.81 107 ALA A N 1
ATOM 858 C CA . ALA A 1 107 ? 9.211 -6.309 0.068 1 98.81 107 ALA A CA 1
ATOM 859 C C . ALA A 1 107 ? 10.023 -5.414 -0.865 1 98.81 107 ALA A C 1
ATOM 861 O O . ALA A 1 107 ? 10 -5.594 -2.084 1 98.81 107 ALA A O 1
ATOM 862 N N . LYS A 1 108 ? 10.68 -4.457 -0.33 1 98.62 108 LYS A N 1
ATOM 863 C CA . LYS A 1 108 ? 11.5 -3.51 -1.079 1 98.62 108 LYS A CA 1
ATOM 864 C C . 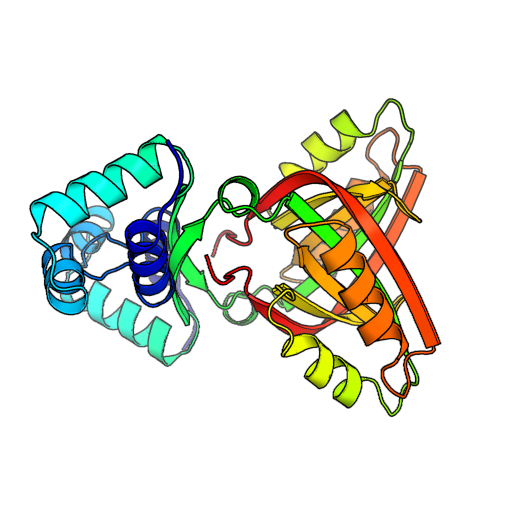LYS A 1 108 ? 12.938 -3.51 -0.57 1 98.62 108 LYS A C 1
ATOM 866 O O . LYS A 1 108 ? 13.18 -3.658 0.63 1 98.62 108 LYS A O 1
ATOM 871 N N . PHE A 1 109 ? 13.805 -3.271 -1.517 1 98.38 109 PHE A N 1
ATOM 872 C CA . PHE A 1 109 ? 15.219 -3.402 -1.198 1 98.38 109 PHE A CA 1
ATOM 873 C C . PHE A 1 109 ? 16.031 -2.287 -1.854 1 98.38 109 PHE A C 1
ATOM 875 O O . PHE A 1 109 ? 15.625 -1.751 -2.891 1 98.38 109 PHE A O 1
ATOM 882 N N . ARG A 1 110 ? 17.188 -2.061 -1.305 1 96.5 110 ARG A N 1
ATOM 883 C CA . ARG A 1 110 ? 18.047 -1.002 -1.816 1 96.5 110 ARG A CA 1
ATOM 884 C C . ARG A 1 110 ? 19.062 -1.558 -2.805 1 96.5 110 ARG A C 1
ATOM 886 O O . ARG A 1 110 ? 19.672 -0.804 -3.572 1 96.5 110 ARG A O 1
ATOM 893 N N . SER A 1 111 ? 19.312 -2.922 -2.736 1 97.06 111 SER A N 1
ATOM 894 C CA . SER A 1 111 ? 20.25 -3.557 -3.643 1 97.06 111 SER A CA 1
ATOM 895 C C . SER A 1 111 ? 19.891 -5.016 -3.891 1 97.06 111 SER A C 1
ATOM 897 O O . SER A 1 111 ? 19.094 -5.594 -3.16 1 97.06 111 SER A O 1
ATOM 899 N N . ARG A 1 112 ? 20.5 -5.492 -4.949 1 97.12 112 ARG A N 1
ATOM 900 C CA . ARG A 1 112 ? 20.297 -6.906 -5.254 1 97.12 112 ARG A CA 1
ATOM 901 C C . ARG A 1 112 ? 20.844 -7.789 -4.133 1 97.12 112 ARG A C 1
ATOM 903 O O . ARG A 1 112 ? 20.234 -8.812 -3.799 1 97.12 112 ARG A O 1
ATOM 910 N N . GLU A 1 113 ? 21.953 -7.375 -3.631 1 97.81 113 GLU A N 1
ATOM 911 C CA . GLU A 1 113 ? 22.531 -8.125 -2.529 1 97.81 113 GLU A CA 1
ATOM 912 C C . GLU A 1 113 ? 21.609 -8.156 -1.319 1 97.81 113 GLU A C 1
ATOM 914 O O . GLU A 1 113 ? 21.438 -9.203 -0.684 1 97.81 113 GLU A O 1
ATOM 919 N N . ASP A 1 114 ? 21.078 -7.02 -1.036 1 97.31 114 ASP A N 1
ATOM 920 C CA . ASP A 1 114 ? 20.125 -6.891 0.061 1 97.31 114 ASP A CA 1
ATOM 921 C C . ASP A 1 114 ? 18.922 -7.801 -0.151 1 97.31 114 ASP A C 1
ATOM 923 O O . ASP A 1 114 ? 18.5 -8.508 0.769 1 97.31 114 ASP A O 1
ATOM 927 N N . MET A 1 115 ? 18.391 -7.871 -1.313 1 98.31 115 MET A N 1
ATOM 928 C CA . MET A 1 115 ? 17.266 -8.727 -1.666 1 98.31 115 MET A CA 1
ATOM 929 C C . MET A 1 115 ? 17.641 -10.203 -1.543 1 98.31 115 MET A C 1
ATOM 931 O O . MET A 1 115 ? 16.891 -10.984 -0.96 1 98.31 115 MET A O 1
ATOM 935 N N . ASN A 1 116 ? 18.812 -10.523 -2.07 1 97.88 116 ASN A N 1
ATOM 936 C CA . ASN A 1 116 ? 19.266 -11.906 -2.018 1 97.88 116 ASN A CA 1
ATOM 937 C C . ASN A 1 116 ? 19.391 -12.406 -0.58 1 97.88 116 ASN A C 1
ATOM 939 O O . ASN A 1 116 ? 19 -13.531 -0.268 1 97.88 116 ASN A O 1
ATOM 943 N N . ARG A 1 117 ? 19.922 -11.547 0.252 1 98.06 117 ARG A N 1
ATOM 944 C CA . ARG A 1 117 ? 20.047 -11.891 1.664 1 98.06 117 ARG A CA 1
ATOM 945 C C . ARG A 1 117 ? 18.672 -12.148 2.289 1 98.06 117 ARG A C 1
ATOM 947 O O . ARG A 1 117 ? 18.5 -13.102 3.053 1 98.06 117 ARG A O 1
ATOM 954 N N . PHE A 1 118 ? 17.781 -11.344 1.985 1 98.69 118 PHE A N 1
ATOM 955 C CA . PHE A 1 118 ? 16.422 -11.492 2.514 1 98.69 118 PHE A CA 1
ATOM 956 C C . PHE A 1 118 ? 15.812 -12.812 2.051 1 98.69 118 PHE A C 1
ATOM 958 O O . PHE A 1 118 ? 15.273 -13.57 2.861 1 98.69 118 PHE A O 1
ATOM 965 N N . VAL A 1 119 ? 15.891 -13.125 0.762 1 98.12 119 VAL A N 1
ATOM 966 C CA . VAL A 1 119 ? 15.289 -14.328 0.202 1 98.12 119 VAL A CA 1
ATOM 967 C C . VAL A 1 119 ? 15.898 -15.57 0.857 1 98.12 119 VAL A C 1
ATOM 969 O O . VAL A 1 119 ? 15.18 -16.5 1.22 1 98.12 119 VAL A O 1
ATOM 972 N N . LYS A 1 120 ? 17.188 -15.516 1.039 1 97.81 120 LYS A N 1
ATOM 973 C CA . LYS A 1 120 ? 17.875 -16.625 1.698 1 97.81 120 LYS A CA 1
ATOM 974 C C . LYS A 1 120 ? 17.422 -16.766 3.148 1 97.81 120 LYS A C 1
ATOM 976 O O . LYS A 1 120 ? 17.234 -17.891 3.643 1 97.81 120 LYS A O 1
ATOM 981 N N . SER A 1 121 ? 17.234 -15.633 3.811 1 98.12 121 SER A N 1
ATOM 982 C CA . SER A 1 121 ? 16.766 -15.664 5.191 1 98.12 121 SER A CA 1
ATOM 983 C C . SER A 1 121 ? 15.359 -16.266 5.281 1 98.12 121 SER A C 1
ATOM 985 O O . SER A 1 121 ? 15.062 -17.016 6.215 1 98.12 121 SER A O 1
ATOM 987 N N . VAL A 1 122 ? 14.492 -15.977 4.359 1 98.31 122 VAL A N 1
ATOM 988 C CA . VAL A 1 122 ? 13.141 -16.516 4.328 1 98.31 122 VAL A CA 1
ATOM 989 C C . VAL A 1 122 ? 13.195 -18.031 4.113 1 98.31 122 VAL A C 1
ATOM 991 O O . VAL A 1 122 ? 12.5 -18.781 4.797 1 98.31 122 VAL A O 1
ATOM 994 N N . LEU A 1 123 ? 14.031 -18.469 3.201 1 97.31 123 LEU A N 1
ATOM 995 C CA . LEU A 1 123 ? 14.18 -19.891 2.895 1 97.31 123 LEU A CA 1
ATOM 996 C C . LEU A 1 123 ? 14.68 -20.656 4.113 1 97.31 123 LEU A C 1
ATOM 998 O O . LEU A 1 123 ? 14.391 -21.844 4.262 1 97.31 123 LEU A O 1
ATOM 1002 N N . SER A 1 124 ? 15.352 -19.922 4.988 1 97.44 124 SER A N 1
ATOM 1003 C CA . SER A 1 124 ? 15.969 -20.578 6.141 1 97.44 124 SER A CA 1
ATOM 1004 C C . SER A 1 124 ? 14.984 -20.688 7.305 1 97.44 124 SER A C 1
ATOM 1006 O O . SER A 1 124 ? 15.273 -21.328 8.305 1 97.44 124 SER A O 1
ATOM 1008 N N . VAL A 1 125 ? 13.867 -20.047 7.23 1 97.81 125 VAL A N 1
ATOM 1009 C CA . VAL A 1 125 ? 12.867 -20.125 8.289 1 97.81 125 VAL A CA 1
ATOM 1010 C C . VAL A 1 125 ? 12.289 -21.531 8.344 1 97.81 125 VAL A C 1
ATOM 1012 O O . VAL A 1 125 ? 11.93 -22.109 7.316 1 97.81 125 VAL A O 1
ATOM 1015 N N . ASP A 1 126 ? 12.156 -22.094 9.523 1 97.69 126 ASP A N 1
ATOM 1016 C CA . ASP A 1 126 ? 11.617 -23.438 9.703 1 97.69 126 ASP A CA 1
ATOM 1017 C C . ASP A 1 126 ? 10.188 -23.531 9.164 1 97.69 126 ASP A C 1
ATOM 1019 O O . ASP A 1 126 ? 9.336 -22.719 9.508 1 97.69 126 ASP A O 1
ATOM 1023 N N . GLY A 1 127 ? 9.969 -24.484 8.289 1 98.31 127 GLY A N 1
ATOM 1024 C CA . GLY A 1 127 ? 8.633 -24.703 7.762 1 98.31 127 GLY A CA 1
ATOM 1025 C C . GLY A 1 127 ? 8.445 -24.156 6.352 1 98.31 127 GLY A C 1
ATOM 1026 O O . GLY A 1 127 ? 7.457 -24.469 5.688 1 98.31 127 GLY A O 1
ATOM 1027 N N . VAL A 1 128 ? 9.383 -23.297 5.875 1 98.62 128 VAL A N 1
ATOM 1028 C CA . VAL A 1 128 ? 9.336 -22.812 4.5 1 98.62 128 VAL A CA 1
ATOM 1029 C C . VAL A 1 128 ? 9.828 -23.922 3.555 1 98.62 128 VAL A C 1
ATOM 1031 O O . VAL A 1 128 ? 10.93 -24.438 3.717 1 98.62 128 VAL A O 1
ATOM 1034 N N . GLU A 1 129 ? 9.008 -24.219 2.613 1 98.19 129 GLU A N 1
ATOM 1035 C CA . GLU A 1 129 ? 9.336 -25.312 1.69 1 98.19 129 GLU A CA 1
ATOM 1036 C C . GLU A 1 129 ? 9.938 -24.766 0.395 1 98.19 129 GLU A C 1
ATOM 1038 O O . GLU A 1 129 ? 10.867 -25.359 -0.161 1 98.19 129 GLU A O 1
ATOM 1043 N N . LYS A 1 130 ? 9.383 -23.734 -0.089 1 97.31 130 LYS A N 1
ATOM 1044 C CA . LYS A 1 130 ? 9.812 -23.141 -1.355 1 97.31 130 LYS A CA 1
ATOM 1045 C C . LYS A 1 130 ? 9.438 -21.656 -1.424 1 97.31 130 LYS A C 1
ATOM 1047 O O . LYS A 1 130 ? 8.438 -21.25 -0.837 1 97.31 130 LYS A O 1
ATOM 1052 N N . THR A 1 131 ? 10.266 -20.938 -2.102 1 97.56 131 THR A N 1
ATOM 1053 C CA . THR A 1 131 ? 9.938 -19.547 -2.416 1 97.56 131 THR A CA 1
ATOM 1054 C C . THR A 1 131 ? 10.039 -19.297 -3.916 1 97.56 131 THR A C 1
ATOM 1056 O O . THR A 1 131 ? 10.852 -19.922 -4.602 1 97.56 131 THR A O 1
ATOM 1059 N N . ASN A 1 132 ? 9.211 -18.547 -4.445 1 97.56 132 ASN A N 1
ATOM 1060 C CA . ASN A 1 132 ? 9.266 -18.016 -5.805 1 97.56 132 ASN A CA 1
ATOM 1061 C C . ASN A 1 132 ? 9.273 -16.484 -5.812 1 97.56 132 ASN A C 1
ATOM 1063 O O . ASN A 1 132 ? 8.297 -15.859 -5.41 1 97.56 132 ASN A O 1
ATOM 1067 N N . THR A 1 133 ? 10.367 -15.93 -6.305 1 98.06 133 THR A N 1
ATOM 1068 C CA . THR A 1 133 ? 10.57 -14.484 -6.234 1 98.06 133 THR A CA 1
ATOM 1069 C C . THR A 1 133 ? 10.266 -13.836 -7.582 1 98.06 133 THR A C 1
ATOM 1071 O O . THR A 1 133 ? 10.844 -14.211 -8.602 1 98.06 133 THR A O 1
ATOM 1074 N N . HIS A 1 134 ? 9.344 -12.938 -7.637 1 98.5 134 HIS A N 1
ATOM 1075 C CA . HIS A 1 134 ? 9.086 -12.055 -8.766 1 98.5 134 HIS A CA 1
ATOM 1076 C C . HIS A 1 134 ? 9.664 -10.664 -8.516 1 98.5 134 HIS A C 1
ATOM 1078 O O . HIS A 1 134 ? 9.32 -10.008 -7.527 1 98.5 134 HIS A O 1
ATOM 1084 N N . VAL A 1 135 ? 10.523 -10.258 -9.367 1 98.56 135 VAL A N 1
ATOM 1085 C CA . VAL A 1 135 ? 11.102 -8.922 -9.227 1 98.56 135 VAL A CA 1
ATOM 1086 C C . VAL A 1 135 ? 10.359 -7.941 -10.125 1 98.56 135 VAL A C 1
ATOM 1088 O O . VAL A 1 135 ? 10.148 -8.219 -11.312 1 98.56 135 VAL A O 1
ATOM 1091 N N . ALA A 1 136 ? 9.984 -6.836 -9.578 1 98.56 136 ALA A N 1
ATOM 1092 C CA . ALA A 1 136 ? 9.289 -5.82 -10.367 1 98.56 136 ALA A CA 1
ATOM 1093 C C . ALA A 1 136 ? 10.25 -5.125 -11.328 1 98.56 136 ALA A C 1
ATOM 1095 O O . ALA A 1 136 ? 11.227 -4.504 -10.898 1 98.56 136 ALA A O 1
ATOM 1096 N N . LEU A 1 137 ? 9.977 -5.309 -12.578 1 97.56 137 LEU A N 1
ATOM 1097 C CA . LEU A 1 137 ? 10.695 -4.531 -13.578 1 97.56 137 LEU A CA 1
ATOM 1098 C C . LEU A 1 137 ? 10.188 -3.096 -13.617 1 97.56 137 LEU A C 1
ATOM 1100 O O . LEU A 1 137 ? 10.953 -2.168 -13.883 1 97.56 137 LEU A O 1
ATOM 1104 N N . GLU A 1 138 ? 8.93 -2.955 -13.422 1 97.06 138 GLU A N 1
ATOM 1105 C CA . GLU A 1 138 ? 8.25 -1.666 -13.352 1 97.06 138 GLU A CA 1
ATOM 1106 C C . GLU A 1 138 ? 7.094 -1.706 -12.359 1 97.06 138 GLU A C 1
ATOM 1108 O O . GLU A 1 138 ? 6.348 -2.686 -12.305 1 97.06 138 GLU A O 1
ATOM 1113 N N . ILE A 1 139 ? 7.035 -0.659 -11.57 1 97.5 139 ILE A N 1
ATOM 1114 C CA . ILE A 1 139 ? 5.844 -0.446 -10.75 1 97.5 139 ILE A CA 1
ATOM 1115 C C . ILE A 1 139 ? 4.844 0.423 -11.508 1 97.5 139 ILE A C 1
ATOM 1117 O O . ILE A 1 139 ? 4.988 1.646 -11.562 1 97.5 139 ILE A O 1
ATOM 1121 N N . VAL A 1 140 ? 3.871 -0.211 -12.039 1 97.94 140 VAL A N 1
ATOM 1122 C CA . VAL A 1 140 ? 2.902 0.478 -12.883 1 97.94 140 VAL A CA 1
ATOM 1123 C C . VAL A 1 140 ? 1.919 1.258 -12.016 1 97.94 140 VAL A C 1
ATOM 1125 O O . VAL A 1 140 ? 1.503 2.361 -12.375 1 97.94 140 VAL A O 1
ATOM 1128 N N . LYS A 1 141 ? 1.547 0.675 -10.977 1 97.31 141 LYS A N 1
ATOM 1129 C CA . LYS A 1 141 ? 0.679 1.29 -9.977 1 97.31 141 LYS A CA 1
ATOM 1130 C C . LYS A 1 141 ? 0.979 0.749 -8.578 1 97.31 141 LYS A C 1
ATOM 1132 O O . LYS A 1 141 ? 1.154 -0.458 -8.406 1 97.31 141 LYS A O 1
ATOM 1137 N N . GLU A 1 142 ? 1.089 1.599 -7.664 1 96.62 142 GLU A N 1
ATOM 1138 C CA . GLU A 1 142 ? 1.149 1.268 -6.242 1 96.62 142 GLU A CA 1
ATOM 1139 C C . GLU A 1 142 ? 0.483 2.348 -5.395 1 96.62 142 GLU A C 1
ATOM 1141 O O . GLU A 1 142 ? 1.133 3.312 -4.988 1 96.62 142 GLU A O 1
ATOM 1146 N N . ASP A 1 143 ? -0.752 2.217 -5.219 1 94.44 143 ASP A N 1
ATOM 1147 C CA . ASP A 1 143 ? -1.61 3.17 -4.523 1 94.44 143 ASP A CA 1
ATOM 1148 C C . ASP A 1 143 ? -2.756 2.455 -3.809 1 94.44 143 ASP A C 1
ATOM 1150 O O . ASP A 1 143 ? -3.752 2.088 -4.438 1 94.44 143 ASP A O 1
ATOM 1154 N N . PHE A 1 144 ? -2.672 2.246 -2.521 1 91.06 144 PHE A N 1
ATOM 1155 C CA . PHE A 1 144 ? -3.648 1.468 -1.77 1 91.06 144 PHE A CA 1
ATOM 1156 C C . PHE A 1 144 ? -4.863 2.318 -1.415 1 91.06 144 PHE A C 1
ATOM 1158 O O . PHE A 1 144 ? -5.738 1.879 -0.667 1 91.06 144 PHE A O 1
ATOM 1165 N N . ARG A 1 145 ? -4.84 3.582 -1.893 1 92.12 145 ARG A N 1
ATOM 1166 C CA . ARG A 1 145 ? -5.977 4.453 -1.622 1 92.12 145 ARG A CA 1
ATOM 1167 C C . ARG A 1 145 ? -7.156 4.117 -2.531 1 92.12 145 ARG A C 1
ATOM 1169 O O . ARG A 1 145 ? -7.023 4.125 -3.756 1 92.12 145 ARG A O 1
ATOM 1176 N N . LEU A 1 146 ? -8.242 3.703 -2.006 1 95.62 146 LEU A N 1
ATOM 1177 C CA . LEU A 1 146 ? -9.477 3.369 -2.709 1 95.62 146 LEU A CA 1
ATOM 1178 C C . LEU A 1 146 ? -10.602 4.309 -2.299 1 95.62 146 LEU A C 1
ATOM 1180 O O . LEU A 1 146 ? -10.5 5.008 -1.29 1 95.62 146 LEU A O 1
ATOM 1184 N N . GLU A 1 147 ? -11.562 4.305 -3.141 1 93.62 147 GLU A N 1
ATOM 1185 C CA . GLU A 1 147 ? -12.758 5.055 -2.756 1 93.62 147 GLU A CA 1
ATOM 1186 C C . GLU A 1 147 ? -13.375 4.488 -1.48 1 93.62 147 GLU A C 1
ATOM 1188 O O . GLU A 1 147 ? -13.625 3.285 -1.387 1 93.62 147 GLU A O 1
ATOM 1193 N N . PRO A 1 148 ? -13.523 5.406 -0.543 1 93.5 148 PRO A N 1
ATOM 1194 C CA . PRO A 1 148 ? -14.109 4.891 0.693 1 93.5 148 PRO A CA 1
ATOM 1195 C C . PRO A 1 148 ? -15.57 4.477 0.521 1 93.5 148 PRO A C 1
ATOM 1197 O O . PRO A 1 148 ? -16.25 4.961 -0.39 1 93.5 148 PRO A O 1
ATOM 1200 N N . MET B 1 1 ? 19.641 16.797 -6.348 1 57.31 1 MET B N 1
ATOM 1201 C CA . MET B 1 1 ? 19.891 17.016 -4.926 1 57.31 1 MET B CA 1
ATOM 1202 C C . MET B 1 1 ? 19.688 15.719 -4.141 1 57.31 1 MET B C 1
ATOM 1204 O O . MET B 1 1 ? 18.844 14.898 -4.504 1 57.31 1 MET B O 1
ATOM 1208 N N . GLU B 1 2 ? 20.641 15.367 -3.266 1 82.88 2 GLU B N 1
ATOM 1209 C CA . GLU B 1 2 ? 20.719 14.109 -2.523 1 82.88 2 GLU B CA 1
ATOM 1210 C C . GLU B 1 2 ? 19.984 14.211 -1.194 1 82.88 2 GLU B C 1
ATOM 1212 O O . GLU B 1 2 ? 19.953 15.273 -0.57 1 82.88 2 GLU B O 1
ATOM 1217 N N . ILE B 1 3 ? 19.078 13.398 -0.859 1 93.12 3 ILE B N 1
ATOM 1218 C CA . ILE B 1 3 ? 18.375 13.281 0.415 1 93.12 3 ILE B CA 1
ATOM 1219 C C . ILE B 1 3 ? 19.375 13.062 1.541 1 93.12 3 ILE B C 1
ATOM 1221 O O . ILE B 1 3 ? 20.188 12.141 1.482 1 93.12 3 ILE B O 1
ATOM 1225 N N . ASP B 1 4 ? 19.406 14 2.486 1 95.38 4 ASP B N 1
ATOM 1226 C CA . ASP B 1 4 ? 20.375 13.859 3.576 1 95.38 4 ASP B CA 1
ATOM 1227 C C . ASP B 1 4 ? 19.672 13.445 4.871 1 95.38 4 ASP B C 1
ATOM 1229 O O . ASP B 1 4 ? 18.5 13.07 4.859 1 95.38 4 ASP B O 1
ATOM 1233 N N . ASP B 1 5 ? 20.422 13.5 5.969 1 96.5 5 ASP B N 1
ATOM 1234 C CA . ASP B 1 5 ? 19.938 12.984 7.246 1 96.5 5 ASP B CA 1
ATOM 1235 C C . ASP B 1 5 ? 18.766 13.805 7.758 1 96.5 5 ASP B C 1
ATOM 1237 O O . ASP B 1 5 ? 17.812 13.25 8.32 1 96.5 5 ASP B O 1
ATOM 1241 N N . LEU B 1 6 ? 18.844 15.062 7.613 1 97.81 6 LEU B N 1
ATOM 1242 C CA . LEU B 1 6 ? 17.75 15.906 8.062 1 97.81 6 LEU B CA 1
ATOM 1243 C C . LEU B 1 6 ? 16.469 15.578 7.301 1 97.81 6 LEU B C 1
ATOM 1245 O O . LEU B 1 6 ? 15.391 15.484 7.898 1 97.81 6 LEU B O 1
ATOM 1249 N N . ASP B 1 7 ? 16.609 15.453 5.945 1 98.12 7 ASP B N 1
ATOM 1250 C CA . ASP B 1 7 ? 15.461 15.07 5.129 1 98.12 7 ASP B CA 1
ATOM 1251 C C . ASP B 1 7 ? 14.82 13.781 5.648 1 98.12 7 ASP B C 1
ATOM 1253 O O . ASP B 1 7 ? 13.594 13.695 5.762 1 98.12 7 ASP B O 1
ATOM 1257 N N . ARG B 1 8 ? 15.625 12.812 5.992 1 97.88 8 ARG B N 1
ATOM 1258 C CA . ARG B 1 8 ? 15.141 11.516 6.457 1 97.88 8 ARG B CA 1
ATOM 1259 C C . ARG B 1 8 ? 14.406 11.656 7.789 1 97.88 8 ARG B C 1
ATOM 1261 O O . ARG B 1 8 ? 13.383 11.008 8.008 1 97.88 8 ARG B O 1
ATOM 1268 N N . LYS B 1 9 ? 14.938 12.406 8.617 1 98.44 9 LYS B N 1
ATOM 1269 C CA . LYS B 1 9 ? 14.297 12.625 9.906 1 98.44 9 LYS B CA 1
ATOM 1270 C C . LYS B 1 9 ? 12.938 13.305 9.742 1 98.44 9 LYS B C 1
ATOM 1272 O O . LYS B 1 9 ? 11.969 12.945 10.414 1 98.44 9 LYS B O 1
ATOM 1277 N N . ILE B 1 10 ? 12.906 14.281 8.867 1 98.69 10 ILE B N 1
ATOM 1278 C CA . ILE B 1 10 ? 11.656 14.977 8.57 1 98.69 10 ILE B CA 1
ATOM 1279 C C . ILE B 1 10 ? 10.625 13.977 8.047 1 98.69 10 ILE B C 1
ATOM 1281 O O . ILE B 1 10 ? 9.484 13.961 8.516 1 98.69 10 ILE B O 1
ATOM 1285 N N . LEU B 1 11 ? 11.039 13.156 7.129 1 98.62 11 LEU B N 1
ATOM 1286 C CA . LEU B 1 11 ? 10.141 12.172 6.531 1 98.62 11 LEU B CA 1
ATOM 1287 C C . LEU B 1 11 ? 9.633 11.195 7.582 1 98.62 11 LEU B C 1
ATOM 1289 O O . LEU B 1 11 ? 8.461 10.812 7.57 1 98.62 11 LEU B O 1
ATOM 1293 N N . SER B 1 12 ? 10.531 10.789 8.469 1 98.44 12 SER B N 1
ATOM 1294 C CA . SER B 1 12 ? 10.141 9.867 9.531 1 98.44 12 SER B CA 1
ATOM 1295 C C . SER B 1 12 ? 9.047 10.469 10.406 1 98.44 12 SER B C 1
ATOM 1297 O O . SER B 1 12 ? 8.086 9.781 10.758 1 98.44 12 SER B O 1
ATOM 1299 N N . LEU B 1 13 ? 9.148 11.688 10.727 1 98.56 13 LEU B N 1
ATOM 1300 C CA . LEU B 1 13 ? 8.148 12.367 11.547 1 98.56 13 LEU B CA 1
ATOM 1301 C C . LEU B 1 13 ? 6.824 12.477 10.797 1 98.56 13 LEU B C 1
ATOM 1303 O O . LEU B 1 13 ? 5.758 12.258 11.383 1 98.56 13 LEU B O 1
ATOM 1307 N N . LEU B 1 14 ? 6.91 12.781 9.516 1 98.44 14 LEU B N 1
ATOM 1308 C CA . LEU B 1 14 ? 5.703 12.938 8.711 1 98.44 14 LEU B CA 1
ATOM 1309 C C . LEU B 1 14 ? 5 11.602 8.516 1 98.44 14 LEU B C 1
ATOM 1311 O O . LEU B 1 14 ? 3.77 11.547 8.438 1 98.44 14 LEU B O 1
ATOM 1315 N N . ILE B 1 15 ? 5.805 10.516 8.375 1 98.12 15 ILE B N 1
ATOM 1316 C CA . ILE B 1 15 ? 5.242 9.172 8.258 1 98.12 15 ILE B CA 1
ATOM 1317 C C . ILE B 1 15 ? 4.426 8.852 9.508 1 98.12 15 ILE B C 1
ATOM 1319 O O . ILE B 1 15 ? 3.334 8.281 9.414 1 98.12 15 ILE B O 1
ATOM 1323 N N . GLU B 1 16 ? 4.891 9.312 10.641 1 97.31 16 GLU B N 1
ATOM 1324 C CA . GLU B 1 16 ? 4.234 9.039 11.914 1 97.31 16 GLU B CA 1
ATOM 1325 C C . GLU B 1 16 ? 3 9.914 12.102 1 97.31 16 GLU B C 1
ATOM 1327 O O . GLU B 1 16 ? 1.98 9.461 12.625 1 97.31 16 GLU B O 1
ATOM 1332 N N . ASP B 1 17 ? 3.154 11.125 11.688 1 97.94 17 ASP B N 1
ATOM 1333 C CA . ASP B 1 17 ? 2.057 12.078 11.758 1 97.94 17 ASP B CA 1
ATOM 1334 C C . ASP B 1 17 ? 2.262 13.227 10.766 1 97.94 17 ASP B C 1
ATOM 1336 O O . ASP B 1 17 ? 2.963 14.195 11.062 1 97.94 17 ASP B O 1
ATOM 1340 N N . SER B 1 18 ? 1.526 13.156 9.719 1 98.06 18 SER B N 1
ATOM 1341 C CA . SER B 1 18 ? 1.731 14.125 8.648 1 98.06 18 SER B CA 1
ATOM 1342 C C . SER B 1 18 ? 1.026 15.445 8.961 1 98.06 18 SER B C 1
ATOM 1344 O O . SER B 1 18 ? 1.145 16.406 8.203 1 98.06 18 SER B O 1
ATOM 1346 N N . ARG B 1 19 ? 0.338 15.516 10.023 1 97.25 19 ARG B N 1
ATOM 1347 C CA . ARG B 1 19 ? -0.372 16.734 10.391 1 97.25 19 ARG B CA 1
ATOM 1348 C C . ARG B 1 19 ? 0.504 17.641 11.25 1 97.25 19 ARG B C 1
ATOM 1350 O O . ARG B 1 19 ? 0.123 18.766 11.555 1 97.25 19 ARG B O 1
ATOM 1357 N N . LEU B 1 20 ? 1.647 17.141 11.633 1 97.81 20 LEU B N 1
ATOM 1358 C CA . LEU B 1 20 ? 2.576 18 12.359 1 97.81 20 LEU B CA 1
ATOM 1359 C C . LEU B 1 20 ? 2.836 19.297 11.594 1 97.81 20 LEU B C 1
ATOM 1361 O O . LEU B 1 20 ? 3.074 19.266 10.383 1 97.81 20 LEU B O 1
ATOM 1365 N N . SER B 1 21 ? 2.842 20.391 12.336 1 97.25 21 SER B N 1
ATOM 1366 C CA . SER B 1 21 ? 3.18 21.672 11.719 1 97.25 21 SER B CA 1
ATOM 1367 C C . SER B 1 21 ? 4.684 21.797 11.492 1 97.25 21 SER B C 1
ATOM 1369 O O . SER B 1 21 ? 5.469 21.078 12.109 1 97.25 21 SER B O 1
ATOM 1371 N N . TYR B 1 22 ? 4.988 22.75 10.609 1 97.94 22 TYR B N 1
ATOM 1372 C CA . TYR B 1 22 ? 6.406 23.016 10.398 1 97.94 22 TYR B CA 1
ATOM 1373 C C . TYR B 1 22 ? 7.078 23.438 11.703 1 97.94 22 TYR B C 1
ATOM 1375 O O . TYR B 1 22 ? 8.219 23.047 11.969 1 97.94 22 TYR B O 1
ATOM 1383 N N . ARG B 1 23 ? 6.363 24.141 12.508 1 98.38 23 ARG B N 1
ATOM 1384 C CA . ARG B 1 23 ? 6.887 24.625 13.789 1 98.38 23 ARG B CA 1
ATOM 1385 C C . ARG B 1 23 ? 7.16 23.453 14.727 1 98.38 23 ARG B C 1
ATOM 1387 O O . ARG B 1 23 ? 8.188 23.422 15.406 1 98.38 23 ARG B O 1
ATOM 1394 N N . GLU B 1 24 ? 6.285 22.531 14.828 1 98.62 24 GLU B N 1
ATOM 1395 C CA . GLU B 1 24 ? 6.453 21.359 15.695 1 98.62 24 GLU B CA 1
ATOM 1396 C C . GLU B 1 24 ? 7.641 20.516 15.25 1 98.62 24 GLU B C 1
ATOM 1398 O O . GLU B 1 24 ? 8.43 20.062 16.078 1 98.62 24 GLU B O 1
ATOM 1403 N N . ILE B 1 25 ? 7.75 20.297 13.93 1 98.75 25 ILE B N 1
ATOM 1404 C CA . ILE B 1 25 ? 8.859 19.516 13.398 1 98.75 25 ILE B CA 1
ATOM 1405 C C . ILE B 1 25 ? 10.18 20.234 13.695 1 98.75 25 ILE B C 1
ATOM 1407 O O . ILE B 1 25 ? 11.156 19.594 14.109 1 98.75 25 ILE B O 1
ATOM 1411 N N . ALA B 1 26 ? 10.211 21.531 13.469 1 98.75 26 ALA B N 1
ATOM 1412 C CA . ALA B 1 26 ? 11.398 22.344 13.727 1 98.75 26 ALA B CA 1
ATOM 1413 C C . ALA B 1 26 ? 11.844 22.203 15.18 1 98.75 26 ALA B C 1
ATOM 1415 O O . ALA B 1 26 ? 13.039 22.047 15.453 1 98.75 26 ALA B O 1
ATOM 1416 N N . LYS B 1 27 ? 10.914 22.281 16.062 1 98.69 27 LYS B N 1
ATOM 1417 C CA . LYS B 1 27 ? 11.203 22.156 17.484 1 98.69 27 LYS B CA 1
ATOM 1418 C C . LYS B 1 27 ? 11.773 20.781 17.812 1 98.69 27 LYS B C 1
ATOM 1420 O O . LYS B 1 27 ? 12.781 20.656 18.5 1 98.69 27 LYS B O 1
ATOM 1425 N N . LYS B 1 28 ? 11.156 19.734 17.312 1 98.56 28 LYS B N 1
ATOM 1426 C CA . LYS B 1 28 ? 11.578 18.359 17.578 1 98.56 28 LYS B CA 1
ATOM 1427 C C . LYS B 1 28 ? 13 18.109 17.062 1 98.56 28 LYS B C 1
ATOM 1429 O O . LYS B 1 28 ? 13.75 17.344 17.641 1 98.56 28 LYS B O 1
ATOM 1434 N N . LEU B 1 29 ? 13.344 18.75 15.93 1 98.62 29 LEU B N 1
ATOM 1435 C CA . LEU B 1 29 ? 14.625 18.469 15.289 1 98.62 29 LEU B CA 1
ATOM 1436 C C . LEU B 1 29 ? 15.641 19.562 15.594 1 98.62 29 LEU B C 1
ATOM 1438 O O . LEU B 1 29 ? 16.797 19.469 15.18 1 98.62 29 LEU B O 1
ATOM 1442 N N . ASN B 1 30 ? 15.234 20.531 16.312 1 98.44 30 ASN B N 1
ATOM 1443 C CA . ASN B 1 30 ? 16.094 21.641 16.688 1 98.44 30 ASN B CA 1
ATOM 1444 C C . ASN B 1 30 ? 16.688 22.344 15.461 1 98.44 30 ASN B C 1
ATOM 1446 O O . ASN B 1 30 ? 17.906 22.5 15.352 1 98.44 30 ASN B O 1
ATOM 1450 N N . VAL B 1 31 ? 15.836 22.719 14.562 1 98.06 31 VAL B N 1
ATOM 1451 C CA . VAL B 1 31 ? 16.172 23.422 13.336 1 98.06 31 VAL B CA 1
ATOM 1452 C C . VAL B 1 31 ? 15.195 24.578 13.117 1 98.06 31 VAL B C 1
ATOM 1454 O O . VAL B 1 31 ? 14.117 24.609 13.719 1 98.06 31 VAL B O 1
ATOM 1457 N N . ALA B 1 32 ? 15.609 25.578 12.383 1 98.5 32 ALA B N 1
ATOM 1458 C CA . ALA B 1 32 ? 14.75 26.734 12.117 1 98.5 32 ALA B CA 1
ATOM 1459 C C . ALA B 1 32 ? 13.531 26.312 11.297 1 98.5 32 ALA B C 1
ATOM 1461 O O . ALA B 1 32 ? 13.625 25.484 10.398 1 98.5 32 ALA B O 1
ATOM 1462 N N . VAL B 1 33 ? 12.383 26.953 11.586 1 98.56 33 VAL B N 1
ATOM 1463 C CA . VAL B 1 33 ? 11.125 26.656 10.922 1 98.56 33 VAL B CA 1
ATOM 1464 C C . VAL B 1 33 ? 11.281 26.844 9.414 1 98.56 33 VAL B C 1
ATOM 1466 O O . VAL B 1 33 ? 10.766 26.047 8.625 1 98.56 33 VAL B O 1
ATOM 1469 N N . GLY B 1 34 ? 11.969 27.891 9.008 1 98.44 34 GLY B N 1
ATOM 1470 C CA . GLY B 1 34 ? 12.195 28.141 7.59 1 98.44 34 GLY B CA 1
ATOM 1471 C C . GLY B 1 34 ? 12.938 27.016 6.895 1 98.44 34 GLY B C 1
ATOM 1472 O O . GLY B 1 34 ? 12.648 26.703 5.734 1 98.44 34 GLY B O 1
ATOM 1473 N N . THR B 1 35 ? 13.891 26.438 7.59 1 98.25 35 THR B N 1
ATOM 1474 C CA . THR B 1 35 ? 14.633 25.297 7.059 1 98.25 35 THR B CA 1
ATOM 1475 C C . THR B 1 35 ? 13.711 24.125 6.809 1 98.25 35 THR B C 1
ATOM 1477 O O . THR B 1 35 ? 13.781 23.484 5.754 1 98.25 35 THR B O 1
ATOM 1480 N N . ILE B 1 36 ? 12.836 23.812 7.777 1 98.5 36 ILE B N 1
ATOM 1481 C CA . ILE B 1 36 ? 11.883 22.703 7.637 1 98.5 36 ILE B CA 1
ATOM 1482 C C . ILE B 1 36 ? 10.984 22.969 6.43 1 98.5 36 ILE B C 1
ATOM 1484 O O . ILE B 1 36 ? 10.781 22.078 5.598 1 98.5 36 ILE B O 1
ATOM 1488 N N . TYR B 1 37 ? 10.484 24.125 6.32 1 98.19 37 TYR B N 1
ATOM 1489 C CA . TYR B 1 37 ? 9.633 24.5 5.195 1 98.19 37 TYR B CA 1
ATOM 1490 C C . TYR B 1 37 ? 10.344 24.25 3.869 1 98.19 37 TYR B C 1
ATOM 1492 O O . TYR B 1 37 ? 9.797 23.594 2.979 1 98.19 37 TYR B O 1
ATOM 1500 N N . ASN B 1 38 ? 11.508 24.766 3.746 1 98.19 38 ASN B N 1
ATOM 1501 C CA . ASN B 1 38 ? 12.281 24.656 2.51 1 98.19 38 ASN B CA 1
ATOM 1502 C C . ASN B 1 38 ? 12.57 23.203 2.164 1 98.19 38 ASN B C 1
ATOM 1504 O O . ASN B 1 38 ? 12.5 22.812 0.998 1 98.19 38 ASN B O 1
ATOM 1508 N N . ARG B 1 39 ? 12.906 22.453 3.201 1 98.31 39 ARG B N 1
ATOM 1509 C CA . ARG B 1 39 ? 13.227 21.047 2.965 1 98.31 39 ARG B CA 1
ATOM 1510 C C . ARG B 1 39 ? 12 20.281 2.496 1 98.31 39 ARG B C 1
ATOM 1512 O O . ARG B 1 39 ? 12.086 19.484 1.559 1 98.31 39 ARG B O 1
ATOM 1519 N N . ILE B 1 40 ? 10.883 20.484 3.133 1 98.31 40 ILE B N 1
ATOM 1520 C CA . ILE B 1 40 ? 9.664 19.766 2.754 1 98.31 40 ILE B CA 1
ATOM 1521 C C . ILE B 1 40 ? 9.266 20.172 1.335 1 98.31 40 ILE B C 1
ATOM 1523 O O . ILE B 1 40 ? 8.914 19.312 0.521 1 98.31 40 ILE B O 1
ATOM 1527 N N . LYS B 1 41 ? 9.328 21.453 1.052 1 97.88 41 LYS B N 1
ATOM 1528 C CA . LYS B 1 41 ? 9.023 21.922 -0.297 1 97.88 41 LYS B CA 1
ATOM 1529 C C . LYS B 1 41 ? 9.945 21.281 -1.325 1 97.88 41 LYS B C 1
ATOM 1531 O O . LYS B 1 41 ? 9.5 20.875 -2.396 1 97.88 41 LYS B O 1
ATOM 1536 N N . LYS B 1 42 ? 11.141 21.25 -1.011 1 97.94 42 LYS B N 1
ATOM 1537 C CA . LYS B 1 42 ? 12.117 20.625 -1.896 1 97.94 42 LYS B CA 1
ATOM 1538 C C . LYS B 1 42 ? 11.781 19.156 -2.127 1 97.94 42 LYS B C 1
ATOM 1540 O O . LYS B 1 42 ? 11.859 18.656 -3.256 1 97.94 42 LYS B O 1
ATOM 1545 N N . LEU B 1 43 ? 11.461 18.453 -1.062 1 98.31 43 LEU B N 1
ATOM 1546 C CA . LEU B 1 43 ? 11.109 17.031 -1.149 1 98.31 43 LEU B CA 1
ATOM 1547 C C . LEU B 1 43 ? 9.859 16.844 -2.008 1 98.31 43 LEU B C 1
ATOM 1549 O O . LEU B 1 43 ? 9.758 15.852 -2.74 1 98.31 43 LEU B O 1
ATOM 1553 N N . GLU B 1 44 ? 8.906 17.719 -1.942 1 98 44 GLU B N 1
ATOM 1554 C CA . GLU B 1 44 ? 7.727 17.688 -2.801 1 98 44 GLU B CA 1
ATOM 1555 C C . GLU B 1 44 ? 8.102 17.922 -4.262 1 98 44 GLU B C 1
ATOM 1557 O O . GLU B 1 44 ? 7.66 17.203 -5.148 1 98 44 GLU B O 1
ATOM 1562 N N . ASP B 1 45 ? 8.93 18.953 -4.453 1 97.56 45 ASP B N 1
ATOM 1563 C CA . ASP B 1 45 ? 9.336 19.328 -5.809 1 97.56 45 ASP B CA 1
ATOM 1564 C C . ASP B 1 45 ? 10.102 18.188 -6.484 1 97.56 45 ASP B C 1
ATOM 1566 O O . ASP B 1 45 ? 9.984 17.984 -7.695 1 97.56 45 ASP B O 1
ATOM 1570 N N . MET B 1 46 ? 10.828 17.484 -5.652 1 97.12 46 MET B N 1
ATOM 1571 C CA . MET B 1 46 ? 11.617 16.375 -6.164 1 97.12 46 MET B CA 1
ATOM 1572 C C . MET B 1 46 ? 10.742 15.148 -6.398 1 97.12 46 MET B C 1
ATOM 1574 O O . MET B 1 46 ? 11.195 14.156 -6.969 1 97.12 46 MET B O 1
ATOM 1578 N N . GLY B 1 47 ? 9.516 15.156 -5.895 1 97.06 47 GLY B N 1
ATOM 1579 C CA . GLY B 1 47 ? 8.602 14.047 -6.07 1 97.06 47 GLY B CA 1
ATOM 1580 C C . GLY B 1 47 ? 8.766 12.953 -5.027 1 97.06 47 GLY B C 1
ATOM 1581 O O . GLY B 1 47 ? 8.211 11.867 -5.16 1 97.06 47 GLY B O 1
ATOM 1582 N N . VAL B 1 48 ? 9.664 13.18 -4.059 1 97.75 48 VAL B N 1
ATOM 1583 C CA . VAL B 1 48 ? 9.812 12.227 -2.965 1 97.75 48 VAL B CA 1
ATOM 1584 C C . VAL B 1 48 ? 8.523 12.1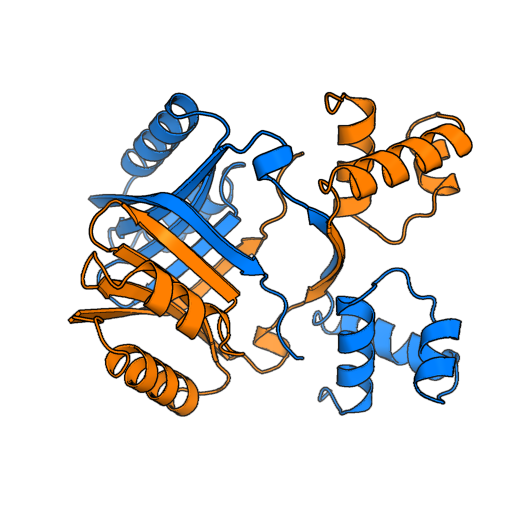64 -2.152 1 97.75 48 VAL B C 1
ATOM 1586 O O . VAL B 1 48 ? 8.016 11.078 -1.863 1 97.75 48 VAL B O 1
ATOM 1589 N N . ILE B 1 49 ? 8.109 13.344 -1.744 1 98 49 ILE B N 1
ATOM 1590 C CA . ILE B 1 49 ? 6.777 13.438 -1.157 1 98 49 ILE B CA 1
ATOM 1591 C C . ILE B 1 49 ? 5.734 13.578 -2.264 1 98 49 ILE B C 1
ATOM 1593 O O . ILE B 1 49 ? 5.762 14.547 -3.029 1 98 49 ILE B O 1
ATOM 1597 N N . GLN B 1 50 ? 4.828 12.68 -2.279 1 97.31 50 GLN B N 1
ATOM 1598 C CA . GLN B 1 50 ? 3.838 12.68 -3.35 1 97.31 50 GLN B CA 1
ATOM 1599 C C . GLN B 1 50 ? 2.498 13.219 -2.859 1 97.31 50 GLN B C 1
ATOM 1601 O O . GLN B 1 50 ? 1.615 13.531 -3.662 1 97.31 50 GLN B O 1
ATOM 1606 N N . GLY B 1 51 ? 2.367 13.273 -1.516 1 97.12 51 GLY B N 1
ATOM 1607 C CA . GLY B 1 51 ? 1.15 13.828 -0.946 1 97.12 51 GLY B CA 1
ATOM 1608 C C . GLY B 1 51 ? 0.963 13.477 0.518 1 97.12 51 GLY B C 1
ATOM 1609 O O . GLY B 1 51 ? 1.621 12.57 1.035 1 97.12 51 GLY B O 1
ATOM 1610 N N . PHE B 1 52 ? 0.156 14.211 1.134 1 98.06 52 PHE B N 1
ATOM 1611 C CA . PHE B 1 52 ? -0.267 13.953 2.506 1 98.06 52 PHE B CA 1
ATOM 1612 C C . PHE B 1 52 ? -1.624 13.266 2.535 1 98.06 52 PHE B C 1
ATOM 1614 O O . PHE B 1 52 ? -2.584 13.742 1.928 1 98.06 52 PHE B O 1
ATOM 1621 N N . THR B 1 53 ? -1.64 12.164 3.227 1 98.06 53 THR B N 1
ATOM 1622 C CA . THR B 1 53 ? -2.838 11.336 3.123 1 98.06 53 THR B CA 1
ATOM 1623 C C . THR B 1 53 ? -3.146 10.664 4.457 1 98.06 53 THR B C 1
ATOM 1625 O O . THR B 1 53 ? -2.594 11.039 5.492 1 98.06 53 THR B O 1
ATOM 1628 N N . VAL B 1 54 ? -4.168 9.773 4.426 1 97.62 54 VAL B N 1
ATOM 1629 C CA . VAL B 1 54 ? -4.602 9.055 5.621 1 97.62 54 VAL B CA 1
ATOM 1630 C C . VAL B 1 54 ? -4.484 7.555 5.391 1 97.62 54 VAL B C 1
ATOM 1632 O O . VAL B 1 54 ? -4.719 7.066 4.281 1 97.62 54 VAL B O 1
ATOM 1635 N N . LYS B 1 55 ? -3.951 6.875 6.363 1 96.81 55 LYS B N 1
ATOM 1636 C CA . LYS B 1 55 ? -3.984 5.414 6.371 1 96.81 55 LYS B CA 1
ATOM 1637 C C . LYS B 1 55 ? -5.344 4.898 6.824 1 96.81 55 LYS B C 1
ATOM 1639 O O . LYS B 1 55 ? -5.773 5.168 7.949 1 96.81 55 LYS B O 1
ATOM 1644 N N . LEU B 1 56 ? -5.988 4.113 5.969 1 96.94 56 LEU B N 1
ATOM 1645 C CA . LEU B 1 56 ? -7.34 3.648 6.258 1 96.94 56 LEU B CA 1
ATOM 1646 C C . LEU B 1 56 ? -7.379 2.129 6.375 1 96.94 56 LEU B C 1
ATOM 1648 O O . LEU B 1 56 ? -6.535 1.436 5.805 1 96.94 56 LEU B O 1
ATOM 1652 N N . ASN B 1 57 ? -8.289 1.678 7.148 1 96.12 57 ASN B N 1
ATOM 1653 C CA . ASN B 1 57 ? -8.641 0.262 7.207 1 96.12 57 ASN B CA 1
ATOM 1654 C C . ASN B 1 57 ? -9.758 -0.077 6.23 1 96.12 57 ASN B C 1
ATOM 1656 O O . ASN B 1 57 ? -10.938 0.093 6.551 1 96.12 57 ASN B O 1
ATOM 1660 N N . TYR B 1 58 ? -9.406 -0.63 5.145 1 96.12 58 TYR B N 1
ATOM 1661 C CA . TYR B 1 58 ? -10.391 -0.806 4.082 1 96.12 58 TYR B CA 1
ATOM 1662 C C . TYR B 1 58 ? -11.312 -1.984 4.379 1 96.12 58 TYR B C 1
ATOM 1664 O O . TYR B 1 58 ? -12.406 -2.08 3.82 1 96.12 58 TYR B O 1
ATOM 1672 N N . GLU B 1 59 ? -10.859 -2.916 5.191 1 94.44 59 GLU B N 1
ATOM 1673 C CA . GLU B 1 59 ? -11.781 -3.951 5.645 1 94.44 59 GLU B CA 1
ATOM 1674 C C . GLU B 1 59 ? -12.977 -3.346 6.367 1 94.44 59 GLU B C 1
ATOM 1676 O O . GLU B 1 59 ? -14.117 -3.752 6.137 1 94.44 59 GLU B O 1
ATOM 1681 N N . LYS B 1 60 ? -12.727 -2.371 7.18 1 95 60 LYS B N 1
ATOM 1682 C CA . LYS B 1 60 ? -13.781 -1.703 7.938 1 95 60 LYS B CA 1
ATOM 1683 C C . LYS B 1 60 ? -14.617 -0.803 7.039 1 95 60 LYS B C 1
ATOM 1685 O O . LYS B 1 60 ? -15.703 -0.357 7.434 1 95 60 LYS B O 1
ATOM 1690 N N . LEU B 1 61 ? -14.141 -0.557 5.859 1 95.81 61 LEU B N 1
ATOM 1691 C CA . LEU B 1 61 ? -14.875 0.277 4.914 1 95.81 61 LEU B CA 1
ATOM 1692 C C . LEU B 1 61 ? -15.641 -0.581 3.914 1 95.81 61 LEU B C 1
ATOM 1694 O O . LEU B 1 61 ? -16.188 -0.065 2.932 1 95.81 61 LEU B O 1
ATOM 1698 N N . GLY B 1 62 ? -15.625 -1.853 4.07 1 94.75 62 GLY B N 1
ATOM 1699 C CA . GLY B 1 62 ? -16.484 -2.732 3.297 1 94.75 62 GLY B CA 1
ATOM 1700 C C . GLY B 1 62 ? -15.727 -3.555 2.27 1 94.75 62 GLY B C 1
ATOM 1701 O O . GLY B 1 62 ? -16.328 -4.359 1.551 1 94.75 62 GLY B O 1
ATOM 1702 N N . TYR B 1 63 ? -14.469 -3.32 2.16 1 96.81 63 TYR B N 1
ATOM 1703 C CA . TYR B 1 63 ? -13.656 -4.168 1.292 1 96.81 63 TYR B CA 1
ATOM 1704 C C . TYR B 1 63 ? -13.281 -5.465 1.995 1 96.81 63 TYR B C 1
ATOM 1706 O O . TYR B 1 63 ? -12.211 -5.562 2.6 1 96.81 63 TYR B O 1
ATOM 1714 N N . GLU B 1 64 ? -13.977 -6.445 1.706 1 95.19 64 GLU B N 1
ATOM 1715 C CA . GLU B 1 64 ? -13.898 -7.664 2.506 1 95.19 64 GLU B CA 1
ATOM 1716 C C . GLU B 1 64 ? -12.906 -8.656 1.905 1 95.19 64 GLU B C 1
ATOM 1718 O O . GLU B 1 64 ? -12.477 -9.602 2.574 1 95.19 64 GLU B O 1
ATOM 1723 N N . LEU B 1 65 ? -12.609 -8.438 0.648 1 98 65 LEU B N 1
ATOM 1724 C CA . LEU B 1 65 ? -11.742 -9.383 -0.04 1 98 65 LEU B CA 1
ATOM 1725 C C . LEU B 1 65 ? -10.531 -8.68 -0.637 1 98 65 LEU B C 1
ATOM 1727 O O . LEU B 1 65 ? -10.656 -7.586 -1.191 1 98 65 LEU B O 1
ATOM 1731 N N . THR B 1 66 ? -9.43 -9.211 -0.447 1 98.56 66 THR B N 1
ATOM 1732 C CA . THR B 1 66 ? -8.203 -8.828 -1.138 1 98.56 66 THR B CA 1
ATOM 1733 C C . THR B 1 66 ? -7.676 -9.977 -1.992 1 98.56 66 THR B C 1
ATOM 1735 O O . THR B 1 66 ? -7.613 -11.117 -1.534 1 98.56 66 THR B O 1
ATOM 1738 N N . ALA B 1 67 ? -7.41 -9.703 -3.203 1 98.75 67 ALA B N 1
ATOM 1739 C CA . ALA B 1 67 ? -6.891 -10.727 -4.109 1 98.75 67 ALA B CA 1
ATOM 1740 C C . ALA B 1 67 ? -5.535 -10.312 -4.68 1 98.75 67 ALA B C 1
ATOM 1742 O O . ALA B 1 67 ? -5.328 -9.141 -5.016 1 98.75 67 ALA B O 1
ATOM 1743 N N . ILE B 1 68 ? -4.598 -11.211 -4.719 1 98.81 68 ILE B N 1
ATOM 1744 C CA . ILE B 1 68 ? -3.34 -11.102 -5.449 1 98.81 68 ILE B CA 1
ATOM 1745 C C . ILE B 1 68 ? -3.393 -11.969 -6.703 1 98.81 68 ILE B C 1
ATOM 1747 O O . ILE B 1 68 ? -3.484 -13.195 -6.617 1 98.81 68 ILE B O 1
ATOM 1751 N N . ILE B 1 69 ? -3.283 -11.344 -7.828 1 98.75 69 ILE B N 1
ATOM 1752 C CA . ILE B 1 69 ? -3.549 -12.047 -9.078 1 98.75 69 ILE B CA 1
ATOM 1753 C C . ILE B 1 69 ? -2.291 -12.055 -9.945 1 98.75 69 ILE B C 1
ATOM 1755 O O . ILE B 1 69 ? -1.76 -11 -10.289 1 98.75 69 ILE B O 1
ATOM 1759 N N . GLY B 1 70 ? -1.789 -13.242 -10.227 1 98.5 70 GLY B N 1
ATOM 1760 C CA . GLY B 1 70 ? -0.773 -13.406 -11.25 1 98.5 70 GLY B CA 1
ATOM 1761 C C . GLY B 1 70 ? -1.353 -13.531 -12.648 1 98.5 70 GLY B C 1
ATOM 1762 O O . GLY B 1 70 ? -2.348 -14.234 -12.852 1 98.5 70 GLY B O 1
ATOM 1763 N N . ILE B 1 71 ? -0.727 -12.852 -13.609 1 98.69 71 ILE B N 1
ATOM 1764 C CA . ILE B 1 71 ? -1.229 -12.852 -14.984 1 98.69 71 ILE B CA 1
ATOM 1765 C C . ILE B 1 71 ? -0.109 -13.242 -15.945 1 98.69 71 ILE B C 1
ATOM 1767 O O . ILE B 1 71 ? 0.991 -12.688 -15.883 1 98.69 71 ILE B O 1
ATOM 1771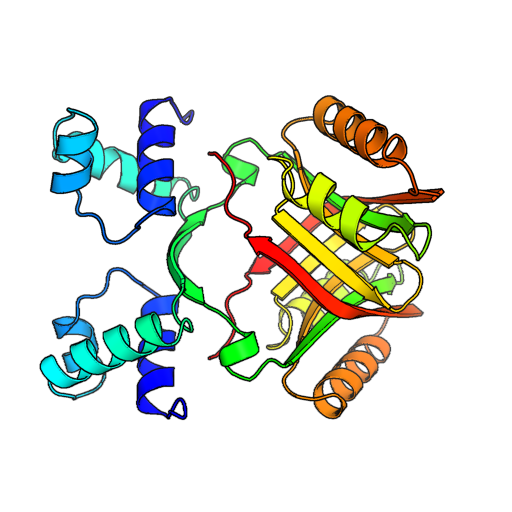 N N . LYS B 1 72 ? -0.339 -14.219 -16.703 1 98.56 72 LYS B N 1
ATOM 1772 C CA . LYS B 1 72 ? 0.475 -14.516 -17.875 1 98.56 72 LYS B CA 1
ATOM 1773 C C . LYS B 1 72 ? -0.09 -13.836 -19.125 1 98.56 72 LYS B C 1
ATOM 1775 O O . LYS B 1 72 ? -1.281 -13.953 -19.406 1 98.56 72 LYS B O 1
ATOM 1780 N N . ALA B 1 73 ? 0.693 -13.125 -19.797 1 98.31 73 ALA B N 1
ATOM 1781 C CA . ALA B 1 73 ? 0.223 -12.305 -20.906 1 98.31 73 ALA B CA 1
ATOM 1782 C C . ALA B 1 73 ? 1.15 -12.43 -22.109 1 98.31 73 ALA B C 1
ATOM 1784 O O . ALA B 1 73 ? 2.316 -12.797 -21.969 1 98.31 73 ALA B O 1
ATOM 1785 N N . GLN B 1 74 ? 0.577 -12.133 -23.297 1 96.69 74 GLN B N 1
ATOM 1786 C CA . GLN B 1 74 ? 1.403 -12.008 -24.484 1 96.69 74 GLN B CA 1
ATOM 1787 C C . GLN B 1 74 ? 2.365 -10.828 -24.375 1 96.69 74 GLN B C 1
ATOM 1789 O O . GLN B 1 74 ? 1.941 -9.695 -24.125 1 96.69 74 GLN B O 1
ATOM 1794 N N . GLY B 1 75 ? 3.607 -11.141 -24.594 1 94.31 75 GLY B N 1
ATOM 1795 C CA . GLY B 1 75 ? 4.68 -10.188 -24.359 1 94.31 75 GLY B CA 1
ATOM 1796 C C . GLY B 1 75 ? 4.43 -8.844 -25.016 1 94.31 75 GLY B C 1
ATOM 1797 O O . GLY B 1 75 ? 4.543 -7.801 -24.359 1 94.31 75 GLY B O 1
ATOM 1798 N N . LYS B 1 76 ? 3.971 -8.805 -26.188 1 95.25 76 LYS B N 1
ATOM 1799 C CA . LYS B 1 76 ? 3.805 -7.578 -26.969 1 95.25 76 LYS B CA 1
ATOM 1800 C C . LYS B 1 76 ? 2.635 -6.75 -26.438 1 95.25 76 LYS B C 1
ATOM 1802 O O . LYS B 1 76 ? 2.484 -5.582 -26.797 1 95.25 76 LYS B O 1
ATOM 1807 N N . LYS B 1 77 ? 1.828 -7.344 -25.594 1 97.19 77 LYS B N 1
ATOM 1808 C CA . LYS B 1 77 ? 0.607 -6.668 -25.172 1 97.19 77 LYS B CA 1
ATOM 1809 C C . LYS B 1 77 ? 0.659 -6.324 -23.688 1 97.19 77 LYS B C 1
ATOM 1811 O O . LYS B 1 77 ? -0.299 -5.777 -23.125 1 97.19 77 LYS B O 1
ATOM 1816 N N . ILE B 1 78 ? 1.718 -6.605 -23.047 1 97.88 78 ILE B N 1
ATOM 1817 C CA . ILE B 1 78 ? 1.828 -6.496 -21.594 1 97.88 78 ILE B CA 1
ATOM 1818 C C . ILE B 1 78 ? 1.555 -5.059 -21.156 1 97.88 78 ILE B C 1
ATOM 1820 O O . ILE B 1 78 ? 0.758 -4.82 -20.25 1 97.88 78 ILE B O 1
ATOM 1824 N N . ARG B 1 79 ? 2.191 -4.113 -21.812 1 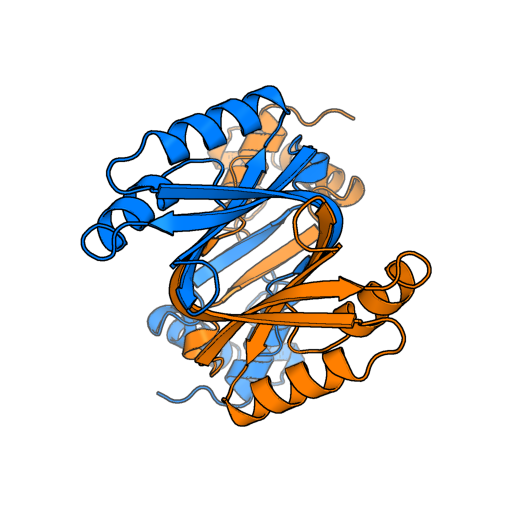97.5 79 ARG B N 1
ATOM 1825 C CA . ARG B 1 79 ? 2.047 -2.713 -21.422 1 97.5 79 ARG B CA 1
ATOM 1826 C C . ARG B 1 79 ? 0.597 -2.258 -21.531 1 97.5 79 ARG B C 1
ATOM 1828 O O . ARG B 1 79 ? 0.085 -1.565 -20.656 1 97.5 79 ARG B O 1
ATOM 1835 N N . GLU B 1 80 ? -0.028 -2.621 -22.594 1 98.06 80 GLU B N 1
ATOM 1836 C CA . GLU B 1 80 ? -1.43 -2.268 -22.797 1 98.06 80 GLU B CA 1
ATOM 1837 C C . GLU B 1 80 ? -2.32 -2.912 -21.734 1 98.06 80 GLU B C 1
ATOM 1839 O O . GLU B 1 80 ? -3.205 -2.258 -21.172 1 98.06 80 GLU B O 1
ATOM 1844 N N . ILE B 1 81 ? -2.129 -4.121 -21.469 1 98.56 81 ILE B N 1
ATOM 1845 C CA . ILE B 1 81 ? -2.887 -4.867 -20.469 1 98.56 81 ILE B CA 1
ATOM 1846 C C . ILE B 1 81 ? -2.74 -4.191 -19.109 1 98.56 81 ILE B C 1
ATOM 1848 O O . ILE B 1 81 ? -3.732 -3.967 -18.406 1 98.56 81 ILE B O 1
ATOM 1852 N N . GLU B 1 82 ? -1.479 -3.885 -18.719 1 98.69 82 GLU B N 1
ATOM 1853 C CA . GLU B 1 82 ? -1.198 -3.236 -17.453 1 98.69 82 GLU B CA 1
ATOM 1854 C C . GLU B 1 82 ? -1.939 -1.908 -17.328 1 98.69 82 GLU B C 1
ATOM 1856 O O . GLU B 1 82 ? -2.502 -1.599 -16.266 1 98.69 82 GLU B O 1
ATOM 1861 N N . ARG B 1 83 ? -1.951 -1.155 -18.391 1 98.12 83 ARG B N 1
ATOM 1862 C CA . ARG B 1 83 ? -2.623 0.14 -18.391 1 98.12 83 ARG B CA 1
ATOM 1863 C C . ARG B 1 83 ? -4.125 -0.022 -18.188 1 98.12 83 ARG B C 1
ATOM 1865 O O . ARG B 1 83 ? -4.73 0.711 -17.391 1 98.12 83 ARG B O 1
ATOM 1872 N N . ILE B 1 84 ? -4.703 -0.968 -18.859 1 98.31 84 ILE B N 1
ATOM 1873 C CA . ILE B 1 84 ? -6.133 -1.229 -18.75 1 98.31 84 ILE B CA 1
ATOM 1874 C C . ILE B 1 84 ? -6.484 -1.639 -17.328 1 98.31 84 ILE B C 1
ATOM 1876 O O . ILE B 1 84 ? -7.398 -1.075 -16.719 1 98.31 84 ILE B O 1
ATOM 1880 N N . ILE B 1 85 ? -5.75 -2.508 -16.75 1 98.62 85 ILE B N 1
ATOM 1881 C CA . ILE B 1 85 ? -6.031 -3.061 -15.438 1 98.62 85 ILE B CA 1
ATOM 1882 C C . ILE B 1 85 ? -5.816 -1.987 -14.375 1 98.62 85 ILE B C 1
ATOM 1884 O O . ILE B 1 85 ? -6.594 -1.884 -13.422 1 98.62 85 ILE B O 1
ATOM 1888 N N . ALA B 1 86 ? -4.77 -1.171 -14.578 1 98.5 86 ALA B N 1
ATOM 1889 C CA . ALA B 1 86 ? -4.402 -0.153 -13.594 1 98.5 86 ALA B CA 1
ATOM 1890 C C . ALA B 1 86 ? -5.512 0.881 -13.438 1 98.5 86 ALA B C 1
ATOM 1892 O O . ALA B 1 86 ? -5.594 1.56 -12.406 1 98.5 86 ALA B O 1
ATOM 1893 N N . ARG B 1 87 ? -6.391 0.997 -14.352 1 97.62 87 ARG B N 1
ATOM 1894 C CA . ARG B 1 87 ? -7.434 2.018 -14.336 1 97.62 87 ARG B CA 1
ATOM 1895 C C . ARG B 1 87 ? -8.648 1.55 -13.547 1 97.62 87 ARG B C 1
ATOM 1897 O O . ARG B 1 87 ? -9.531 2.348 -13.219 1 97.62 87 ARG B O 1
ATOM 1904 N N . ASP B 1 88 ? -8.711 0.288 -13.305 1 98.06 88 ASP B N 1
ATOM 1905 C CA . ASP B 1 88 ? -9.875 -0.248 -12.602 1 98.06 88 ASP B CA 1
ATOM 1906 C C . ASP B 1 88 ? -9.922 0.249 -11.156 1 98.06 88 ASP B C 1
ATOM 1908 O O . ASP B 1 88 ? -8.891 0.3 -10.484 1 98.06 88 ASP B O 1
ATOM 1912 N N . LYS B 1 89 ? -11.055 0.517 -10.648 1 96.88 89 LYS B N 1
ATOM 1913 C CA . LYS B 1 89 ? -11.266 1.155 -9.352 1 96.88 89 LYS B CA 1
ATOM 1914 C C . LYS B 1 89 ? -10.906 0.209 -8.211 1 96.88 89 LYS B C 1
ATOM 1916 O O . LYS B 1 89 ? -10.711 0.646 -7.074 1 96.88 89 LYS B O 1
ATOM 1921 N N . HIS B 1 90 ? -10.867 -1.083 -8.422 1 97.94 90 HIS B N 1
ATOM 1922 C CA . HIS B 1 90 ? -10.57 -2.066 -7.383 1 97.94 90 HIS B CA 1
ATOM 1923 C C . HIS B 1 90 ? -9.07 -2.223 -7.18 1 97.94 90 HIS B C 1
ATOM 1925 O O . HIS B 1 90 ? -8.633 -2.756 -6.156 1 97.94 90 HIS B O 1
ATOM 1931 N N . VAL B 1 91 ? -8.32 -1.809 -8.219 1 98.69 91 VAL B N 1
ATOM 1932 C CA . VAL B 1 91 ? -6.914 -2.184 -8.297 1 98.69 91 VAL B CA 1
ATOM 1933 C C . VAL B 1 91 ? -6.07 -1.195 -7.5 1 98.69 91 VAL B C 1
ATOM 1935 O O . VAL B 1 91 ? -6.176 0.019 -7.691 1 98.69 91 VAL B O 1
ATOM 1938 N N . THR B 1 92 ? -5.234 -1.784 -6.629 1 98.06 92 THR B N 1
ATOM 1939 C CA . THR B 1 92 ? -4.355 -0.958 -5.809 1 98.06 92 THR B CA 1
ATOM 1940 C C . THR B 1 92 ? -2.92 -1.014 -6.328 1 98.06 92 THR B C 1
ATOM 1942 O O . THR B 1 92 ? -2.199 -0.015 -6.281 1 98.06 92 THR B O 1
ATOM 1945 N N . CYS B 1 93 ? -2.527 -2.166 -6.836 1 98.5 93 CYS B N 1
ATOM 1946 C CA . CYS B 1 93 ? -1.157 -2.32 -7.309 1 98.5 93 CYS B CA 1
ATOM 1947 C C . CYS B 1 93 ? -1.117 -3.107 -8.617 1 98.5 93 CYS B C 1
ATOM 1949 O O . CYS B 1 93 ? -1.87 -4.066 -8.789 1 98.5 93 CYS B O 1
ATOM 1951 N N . VAL B 1 94 ? -0.272 -2.73 -9.492 1 98.81 94 VAL B N 1
ATOM 1952 C CA . VAL B 1 94 ? 0.09 -3.449 -10.703 1 98.81 94 VAL B CA 1
ATOM 1953 C C . VAL B 1 94 ? 1.608 -3.461 -10.867 1 98.81 94 VAL B C 1
ATOM 1955 O O . VAL B 1 94 ? 2.236 -2.402 -10.961 1 98.81 94 VAL B O 1
ATOM 1958 N N . TYR B 1 95 ? 2.166 -4.609 -10.883 1 98.69 95 TYR B N 1
ATOM 1959 C CA . TYR B 1 95 ? 3.607 -4.781 -11.039 1 98.69 95 TYR B CA 1
ATOM 1960 C C . TYR B 1 95 ? 3.926 -5.535 -12.328 1 98.69 95 TYR B C 1
ATOM 1962 O O . TYR B 1 95 ? 3.373 -6.605 -12.578 1 98.69 95 TYR B O 1
ATOM 1970 N N . ASP B 1 96 ? 4.75 -4.961 -13.18 1 98.69 96 ASP B N 1
ATOM 1971 C CA . ASP B 1 96 ? 5.422 -5.676 -14.258 1 98.69 96 ASP B CA 1
ATOM 1972 C C . ASP B 1 96 ? 6.59 -6.504 -13.727 1 98.69 96 ASP B C 1
ATOM 1974 O O . ASP B 1 96 ? 7.586 -5.949 -13.258 1 98.69 96 ASP B O 1
ATOM 1978 N N . VAL B 1 97 ? 6.461 -7.848 -13.875 1 98.5 97 VAL B N 1
ATOM 1979 C CA . VAL B 1 97 ? 7.406 -8.617 -13.078 1 98.5 97 VAL B CA 1
ATOM 1980 C C . VAL B 1 97 ? 8.109 -9.648 -13.961 1 98.5 97 VAL B C 1
ATOM 1982 O O . VAL B 1 97 ? 7.637 -9.961 -15.055 1 98.5 97 VAL B O 1
ATOM 1985 N N . THR B 1 98 ? 9.227 -10.102 -13.414 1 96.56 98 THR B N 1
ATOM 1986 C CA . THR B 1 98 ? 9.859 -11.328 -13.898 1 96.56 98 THR B CA 1
ATOM 1987 C C . THR B 1 98 ? 9.469 -12.516 -13.016 1 96.56 98 THR B C 1
ATOM 1989 O O . THR B 1 98 ? 9.055 -12.336 -11.867 1 96.56 98 THR B O 1
ATOM 1992 N N . GLY B 1 99 ? 9.617 -13.695 -13.578 1 93.38 99 GLY B N 1
ATOM 1993 C CA . GLY B 1 99 ? 9.258 -14.891 -12.828 1 93.38 99 GLY B CA 1
ATOM 1994 C C . GLY B 1 99 ? 8.203 -15.727 -13.523 1 93.38 99 GLY B C 1
ATOM 1995 O O . GLY B 1 99 ? 8.188 -15.828 -14.75 1 93.38 99 GLY B O 1
ATOM 1996 N N . GLU B 1 100 ? 7.363 -16.281 -12.602 1 94.5 100 GLU B N 1
ATOM 1997 C CA . GLU B 1 100 ? 6.344 -17.203 -13.109 1 94.5 100 GLU B CA 1
ATOM 1998 C C . GLU B 1 100 ? 5.254 -16.453 -13.867 1 94.5 100 GLU B C 1
ATOM 2000 O O . GLU B 1 100 ? 4.66 -16.984 -14.805 1 94.5 100 GLU B O 1
ATOM 2005 N N . TYR B 1 101 ? 5 -15.242 -13.43 1 97.75 101 TYR B N 1
ATOM 2006 C CA . TYR B 1 101 ? 3.994 -14.383 -14.055 1 97.75 101 TYR B CA 1
ATOM 2007 C C . TYR B 1 101 ? 4.645 -13.195 -14.75 1 97.75 101 TYR B C 1
ATOM 2009 O O . TYR B 1 101 ? 5.832 -12.93 -14.555 1 97.75 101 TYR B O 1
ATOM 2017 N N . ASP B 1 102 ? 3.861 -12.562 -15.609 1 98.62 102 ASP B N 1
ATOM 2018 C CA . ASP B 1 102 ? 4.332 -11.352 -16.281 1 98.62 102 ASP B CA 1
ATOM 2019 C C . ASP B 1 102 ? 3.857 -10.102 -15.555 1 98.62 102 ASP B C 1
ATOM 2021 O O . ASP B 1 102 ? 4.516 -9.055 -15.602 1 98.62 102 ASP B O 1
ATOM 2025 N N . ILE B 1 103 ? 2.674 -10.211 -14.961 1 98.81 103 ILE B N 1
ATOM 2026 C CA . ILE B 1 103 ? 2.041 -9.117 -14.234 1 98.81 103 ILE B CA 1
ATOM 2027 C C . ILE B 1 103 ? 1.482 -9.641 -12.906 1 98.81 103 ILE B C 1
ATOM 2029 O O . ILE B 1 103 ? 0.895 -10.719 -12.852 1 98.81 103 ILE B O 1
ATOM 2033 N N . ILE B 1 104 ? 1.631 -8.914 -11.844 1 98.81 104 ILE B N 1
ATOM 2034 C CA . ILE B 1 104 ? 0.961 -9.203 -10.578 1 98.81 104 ILE B CA 1
ATOM 2035 C C . ILE B 1 104 ? 0.1 -8.008 -10.172 1 98.81 104 ILE B C 1
ATOM 2037 O O . ILE B 1 104 ? 0.554 -6.863 -10.211 1 98.81 104 ILE B O 1
ATOM 2041 N N . VAL B 1 105 ? -1.127 -8.281 -9.82 1 98.88 105 VAL B N 1
ATOM 2042 C CA . VAL B 1 105 ? -2.113 -7.266 -9.469 1 98.88 105 VAL B CA 1
ATOM 2043 C C . VAL B 1 105 ? -2.627 -7.504 -8.055 1 98.88 105 VAL B C 1
ATOM 2045 O O . VAL B 1 105 ? -2.895 -8.641 -7.664 1 98.88 105 VAL B O 1
ATOM 2048 N N . ILE B 1 106 ? -2.666 -6.492 -7.254 1 98.75 106 ILE B N 1
ATOM 2049 C CA . ILE B 1 106 ? -3.365 -6.527 -5.973 1 98.75 106 ILE B CA 1
ATOM 2050 C C . ILE B 1 106 ? -4.645 -5.699 -6.062 1 98.75 106 ILE B C 1
ATOM 2052 O O . ILE B 1 106 ? -4.613 -4.535 -6.473 1 98.75 106 ILE B O 1
ATOM 2056 N N . ALA B 1 107 ? -5.75 -6.277 -5.723 1 98.81 107 ALA B N 1
ATOM 2057 C CA . ALA B 1 107 ? -7.047 -5.617 -5.824 1 98.81 107 ALA B CA 1
ATOM 2058 C C . ALA B 1 107 ? -7.934 -5.957 -4.629 1 98.81 107 ALA B C 1
ATOM 2060 O O . ALA B 1 107 ? -7.75 -7 -3.99 1 98.81 107 ALA B O 1
ATOM 2061 N N . LYS B 1 108 ? -8.82 -5.102 -4.301 1 98.62 108 LYS B N 1
ATOM 2062 C CA . LYS B 1 108 ? -9.742 -5.27 -3.18 1 98.62 108 LYS B CA 1
ATOM 2063 C C . LYS B 1 108 ? -11.195 -5.18 -3.641 1 98.62 108 LYS B C 1
ATOM 2065 O O . LYS B 1 108 ? -11.516 -4.398 -4.539 1 98.62 108 LYS B O 1
ATOM 2070 N N . PHE B 1 109 ? -11.992 -5.945 -2.945 1 98.38 109 PHE B N 1
ATOM 2071 C CA . PHE B 1 109 ? -13.375 -6.07 -3.385 1 98.38 109 PHE B CA 1
ATOM 2072 C C . PHE B 1 109 ? -14.328 -6.066 -2.191 1 98.38 109 PHE B C 1
ATOM 2074 O O . PHE B 1 109 ? -13.938 -6.449 -1.084 1 98.38 109 PHE B O 1
ATOM 2081 N N . ARG B 1 110 ? -15.555 -5.75 -2.479 1 96.38 110 ARG B N 1
ATOM 2082 C CA . ARG B 1 110 ? -16.562 -5.688 -1.426 1 96.38 110 ARG B CA 1
ATOM 2083 C C . ARG B 1 110 ? -17.344 -6.996 -1.33 1 96.38 110 ARG B C 1
ATOM 2085 O O . ARG B 1 110 ? -18 -7.258 -0.322 1 96.38 110 ARG B O 1
ATOM 2092 N N . SER B 1 111 ? -17.297 -7.82 -2.449 1 97 111 SER B N 1
ATOM 2093 C CA . SER B 1 111 ? -18.016 -9.094 -2.457 1 97 111 SER B CA 1
ATOM 2094 C C . SER B 1 111 ? -17.328 -10.102 -3.383 1 97 111 SER B C 1
ATOM 2096 O O . SER B 1 111 ? -16.484 -9.719 -4.207 1 97 111 SER B O 1
ATOM 2098 N N . ARG B 1 112 ? -17.719 -11.32 -3.148 1 97.06 112 ARG B N 1
ATOM 2099 C CA . ARG B 1 112 ? -17.188 -12.375 -4.02 1 97.06 112 ARG B CA 1
ATOM 2100 C C . ARG B 1 112 ? -17.641 -12.164 -5.461 1 97.06 112 ARG B C 1
ATOM 2102 O O . ARG B 1 112 ? -16.875 -12.398 -6.398 1 97.06 112 ARG B O 1
ATOM 2109 N N . GLU B 1 113 ? -18.859 -11.75 -5.562 1 97.81 113 GLU B N 1
ATOM 2110 C CA . GLU B 1 113 ? -19.375 -11.484 -6.898 1 97.81 113 GLU B CA 1
ATOM 2111 C C . GLU B 1 113 ? -18.594 -10.375 -7.594 1 97.81 113 GLU B C 1
ATOM 2113 O O . GLU B 1 113 ? -18.266 -10.484 -8.781 1 97.81 113 GLU B O 1
ATOM 2118 N N . ASP B 1 114 ? -18.344 -9.367 -6.848 1 97.25 114 ASP B N 1
ATOM 2119 C CA . ASP B 1 114 ? -17.547 -8.25 -7.352 1 97.25 114 ASP B CA 1
ATOM 2120 C C . ASP B 1 114 ? -16.172 -8.711 -7.793 1 97.25 114 ASP B C 1
ATOM 2122 O O . ASP B 1 114 ? -15.703 -8.352 -8.875 1 97.25 114 ASP B O 1
ATOM 2126 N N . MET B 1 115 ? -15.531 -9.539 -7.055 1 98.31 115 MET B N 1
ATOM 2127 C CA . MET B 1 115 ? -14.219 -10.094 -7.375 1 98.31 115 MET B CA 1
ATOM 2128 C C . MET B 1 115 ? -14.281 -10.969 -8.617 1 98.31 115 MET B C 1
ATOM 2130 O O . MET B 1 115 ? -13.445 -10.836 -9.516 1 98.31 115 MET B O 1
ATOM 2134 N N . ASN B 1 116 ? -15.297 -11.82 -8.641 1 97.81 116 ASN B N 1
ATOM 2135 C CA . ASN B 1 116 ? -15.461 -12.719 -9.781 1 97.81 116 ASN B CA 1
ATOM 2136 C C . ASN B 1 116 ? -15.625 -11.945 -11.086 1 97.81 116 ASN B C 1
ATOM 2138 O O . ASN B 1 116 ? -15.039 -12.305 -12.109 1 97.81 116 ASN B O 1
ATOM 2142 N N . ARG B 1 117 ? -16.391 -10.898 -11.016 1 98.06 117 ARG B N 1
ATOM 2143 C CA . ARG B 1 117 ? -16.578 -10.055 -12.195 1 98.06 117 ARG B CA 1
ATOM 2144 C C . ARG B 1 117 ? -15.266 -9.445 -12.648 1 98.06 117 ARG B C 1
ATOM 2146 O O . ARG B 1 117 ? -14.977 -9.406 -13.852 1 98.06 117 ARG B O 1
ATOM 2153 N N . PHE B 1 118 ? -14.523 -8.984 -11.742 1 98.62 118 PHE B N 1
ATOM 2154 C CA . PHE B 1 118 ? -13.234 -8.391 -12.062 1 98.62 118 PHE B CA 1
ATOM 2155 C C . PHE B 1 118 ? -12.312 -9.414 -12.711 1 98.62 118 PHE B C 1
ATOM 2157 O O . PHE B 1 118 ? -11.711 -9.141 -13.758 1 98.62 118 PHE B O 1
ATOM 2164 N N . VAL B 1 119 ? -12.195 -10.617 -12.156 1 98.06 119 VAL B N 1
ATOM 2165 C CA . VAL B 1 119 ? -11.297 -11.648 -12.664 1 98.06 119 VAL B CA 1
ATOM 2166 C C . VAL B 1 119 ? -11.695 -12.023 -14.086 1 98.06 119 VAL B C 1
ATOM 2168 O O . VAL B 1 119 ? -10.836 -12.164 -14.961 1 98.06 119 VAL B O 1
ATOM 2171 N N . LYS B 1 120 ? -12.984 -12.125 -14.289 1 97.75 120 LYS B N 1
ATOM 2172 C CA . LYS B 1 120 ? -13.477 -12.438 -15.625 1 97.75 120 LYS B CA 1
ATOM 2173 C C . LYS B 1 120 ? -13.156 -11.312 -16.609 1 97.75 120 LYS B C 1
ATOM 2175 O O . LYS B 1 120 ? -12.797 -11.57 -17.75 1 97.75 120 LYS B O 1
ATOM 2180 N N . SER B 1 121 ? -13.289 -10.086 -16.141 1 98.06 121 SER B N 1
ATOM 2181 C CA . SER B 1 121 ? -12.961 -8.945 -16.984 1 98.06 121 SER B CA 1
ATOM 2182 C C . SER B 1 121 ? -11.484 -8.945 -17.375 1 98.06 121 SER B C 1
ATOM 2184 O O . SER B 1 121 ? -11.133 -8.617 -18.5 1 98.06 121 SER B O 1
ATOM 2186 N N . VAL B 1 122 ? -10.602 -9.297 -16.469 1 98.25 122 VAL B N 1
ATOM 2187 C CA . VAL B 1 122 ? -9.172 -9.359 -16.734 1 98.25 122 VAL B CA 1
ATOM 2188 C C . VAL B 1 122 ? -8.883 -10.453 -17.766 1 98.25 122 VAL B C 1
ATOM 2190 O O . VAL B 1 122 ? -8.125 -10.242 -18.703 1 98.25 122 VAL B O 1
ATOM 2193 N N . LEU B 1 123 ? -9.516 -11.586 -17.609 1 97.25 123 LEU B N 1
ATOM 2194 C CA . LEU B 1 123 ? -9.336 -12.719 -18.516 1 97.25 123 LEU B CA 1
ATOM 2195 C C . LEU B 1 123 ? -9.781 -12.352 -19.922 1 97.25 123 LEU B C 1
ATOM 2197 O O . LEU B 1 123 ? -9.266 -12.906 -20.906 1 97.25 123 LEU B O 1
ATOM 2201 N N . SER B 1 124 ? -10.68 -11.391 -20 1 97.38 124 SER B N 1
ATOM 2202 C CA . SER B 1 124 ? -11.258 -11.031 -21.281 1 97.38 124 SER B CA 1
ATOM 2203 C C . SER B 1 124 ? -10.398 -9.992 -22 1 97.38 124 SER B C 1
ATOM 2205 O O . SER B 1 124 ? -10.641 -9.688 -23.172 1 97.38 124 SER B O 1
ATOM 2207 N N . VAL B 1 125 ? -9.438 -9.422 -21.359 1 97.75 125 VAL B N 1
ATOM 2208 C CA . VAL B 1 125 ? -8.555 -8.453 -21.984 1 97.75 125 VAL B CA 1
ATOM 2209 C C . VAL B 1 125 ? -7.703 -9.141 -23.047 1 97.75 125 VAL B C 1
ATOM 2211 O O . VAL B 1 125 ? -7.129 -10.203 -22.797 1 97.75 125 VAL B O 1
ATOM 2214 N N . ASP B 1 126 ? -7.578 -8.555 -24.203 1 97.62 126 ASP B N 1
ATOM 2215 C CA . ASP B 1 126 ? -6.785 -9.109 -25.297 1 97.62 126 ASP B CA 1
ATOM 2216 C C . ASP B 1 126 ? -5.328 -9.281 -24.891 1 97.62 126 ASP B C 1
ATOM 2218 O O . ASP B 1 126 ? -4.703 -8.344 -24.391 1 97.62 126 ASP B O 1
ATOM 2222 N N . GLY B 1 127 ? -4.828 -10.484 -25.047 1 98.31 127 GLY B N 1
ATOM 2223 C CA . GLY B 1 127 ? -3.428 -10.734 -24.75 1 98.31 127 GLY B CA 1
ATOM 2224 C C . GLY B 1 127 ? -3.221 -11.453 -23.422 1 98.31 127 GLY B C 1
ATOM 2225 O O . GLY B 1 127 ? -2.125 -11.945 -23.141 1 98.31 127 GLY B O 1
ATOM 2226 N N . VAL B 1 128 ? -4.262 -11.492 -22.562 1 98.56 128 VAL B N 1
ATOM 2227 C CA . VAL B 1 128 ? -4.176 -12.25 -21.312 1 98.56 128 VAL B CA 1
ATOM 2228 C C . VAL B 1 128 ? -4.332 -13.742 -21.594 1 98.56 128 VAL B C 1
ATOM 2230 O O . VAL B 1 128 ? -5.316 -14.164 -22.219 1 98.56 128 VAL B O 1
ATOM 2233 N N . GLU B 1 129 ? -3.375 -14.477 -21.156 1 98.12 129 GLU B N 1
ATOM 2234 C CA . GLU B 1 129 ? -3.377 -15.906 -21.438 1 98.12 129 GLU B CA 1
ATOM 2235 C C . GLU B 1 129 ? -3.934 -16.703 -20.266 1 98.12 129 GLU B C 1
ATOM 2237 O O . GLU B 1 129 ? -4.652 -17.688 -20.453 1 98.12 129 GLU B O 1
ATOM 2242 N N . LYS B 1 130 ? -3.568 -16.328 -19.109 1 97.31 130 LYS B N 1
ATOM 2243 C CA . LYS B 1 130 ? -3.973 -17.031 -17.891 1 97.31 130 LYS B CA 1
ATOM 2244 C C . LYS B 1 130 ? -3.91 -16.109 -16.688 1 97.31 130 LYS B C 1
ATOM 2246 O O . LYS B 1 130 ? -3.086 -15.195 -16.641 1 97.31 130 LYS B O 1
ATOM 2251 N N . THR B 1 131 ? -4.793 -16.359 -15.781 1 97.5 131 THR B N 1
ATOM 2252 C CA . THR B 1 131 ? -4.738 -15.695 -14.492 1 97.5 131 THR B CA 1
ATOM 2253 C C . THR B 1 131 ? -4.742 -16.719 -13.352 1 97.5 131 THR B C 1
ATOM 2255 O O . THR B 1 131 ? -5.332 -17.797 -13.484 1 97.5 131 THR B O 1
ATOM 2258 N N . ASN B 1 132 ? -4.039 -16.484 -12.359 1 97.5 132 ASN B N 1
ATOM 2259 C CA . ASN B 1 132 ? -4.07 -17.219 -11.094 1 97.5 132 ASN B CA 1
ATOM 2260 C C . ASN B 1 132 ? -4.395 -16.297 -9.922 1 97.5 132 ASN B C 1
ATOM 2262 O O . ASN B 1 132 ? -3.621 -15.398 -9.602 1 97.5 132 ASN B O 1
ATOM 2266 N N . THR B 1 133 ? -5.531 -16.578 -9.289 1 98.06 133 THR B N 1
ATOM 2267 C CA . THR B 1 133 ? -6.031 -15.688 -8.242 1 98.06 133 THR B CA 1
ATOM 2268 C C . THR B 1 133 ? -5.738 -16.266 -6.859 1 98.06 133 THR B C 1
ATOM 2270 O O . THR B 1 133 ? -6.121 -17.391 -6.559 1 98.06 133 THR B O 1
ATOM 2273 N N . HIS B 1 134 ? -5.016 -15.562 -6.043 1 98.5 134 HIS B N 1
ATOM 2274 C CA . HIS B 1 134 ? -4.836 -15.836 -4.625 1 98.5 134 HIS B CA 1
ATOM 2275 C C . HIS B 1 134 ? -5.719 -14.93 -3.771 1 98.5 134 HIS B C 1
ATOM 2277 O O . HIS B 1 134 ? -5.617 -13.703 -3.854 1 98.5 134 HIS B O 1
ATOM 2283 N N . VAL B 1 135 ? -6.559 -15.523 -3.012 1 98.56 135 VAL B N 1
ATOM 2284 C CA . VAL B 1 135 ? -7.414 -14.727 -2.137 1 98.56 135 VAL B CA 1
ATOM 2285 C C . VAL B 1 135 ? -6.812 -14.672 -0.735 1 98.56 135 VAL B C 1
ATOM 2287 O O . VAL B 1 135 ? -6.426 -15.703 -0.175 1 98.56 135 VAL B O 1
ATOM 2290 N N . ALA B 1 136 ? -6.73 -13.492 -0.199 1 98.56 136 ALA B N 1
ATOM 2291 C CA . ALA B 1 136 ? -6.184 -13.336 1.146 1 98.56 136 ALA B CA 1
ATOM 2292 C C . ALA B 1 136 ? -7.168 -13.844 2.199 1 98.56 136 ALA B C 1
ATOM 2294 O O . ALA B 1 136 ? -8.281 -13.328 2.311 1 98.56 136 ALA B O 1
ATOM 2295 N N . LEU B 1 137 ? -6.75 -14.859 2.863 1 97.56 137 LEU B N 1
ATOM 2296 C CA . LEU B 1 137 ? -7.516 -15.305 4.023 1 97.56 137 LEU B CA 1
ATOM 2297 C C . LEU B 1 137 ? -7.312 -14.359 5.203 1 97.56 137 LEU B C 1
ATOM 2299 O O . LEU B 1 137 ? -8.227 -14.156 6.004 1 97.56 137 LEU B O 1
ATOM 2303 N N . GLU B 1 138 ? -6.141 -13.867 5.316 1 97.12 138 GLU B N 1
ATOM 2304 C CA . GLU B 1 138 ? -5.754 -12.891 6.332 1 97.12 138 GLU B CA 1
ATOM 2305 C C . GLU B 1 138 ? -4.715 -11.914 5.789 1 97.12 138 GLU B C 1
ATOM 2307 O O . GLU B 1 138 ? -3.793 -12.312 5.078 1 97.12 138 GLU B O 1
ATOM 2312 N N . ILE B 1 139 ? -4.949 -10.656 6.098 1 97.44 139 ILE B N 1
ATOM 2313 C CA . ILE B 1 139 ? -3.918 -9.656 5.863 1 97.44 139 ILE B CA 1
ATOM 2314 C C . ILE B 1 139 ? -3.053 -9.5 7.109 1 97.44 139 ILE B C 1
ATOM 2316 O O . ILE B 1 139 ? -3.443 -8.82 8.062 1 97.44 139 ILE B O 1
ATOM 2320 N N . VAL B 1 140 ? -1.915 -10.094 7.07 1 98 140 VAL B N 1
ATOM 2321 C CA . VAL B 1 140 ? -1.033 -10.117 8.234 1 98 140 VAL B CA 1
ATOM 2322 C C . VAL B 1 140 ? -0.326 -8.773 8.375 1 98 140 VAL B C 1
ATOM 2324 O O . VAL B 1 140 ? -0.119 -8.289 9.492 1 98 140 VAL B O 1
ATOM 2327 N N . LYS B 1 141 ? 0.045 -8.242 7.305 1 97.31 141 LYS B N 1
ATOM 2328 C CA . LYS B 1 141 ? 0.662 -6.926 7.23 1 97.31 141 LYS B CA 1
ATOM 2329 C C . LYS B 1 141 ? 0.346 -6.246 5.898 1 97.31 141 LYS B C 1
ATOM 2331 O O . LYS B 1 141 ? 0.409 -6.879 4.844 1 97.31 141 LYS B O 1
ATOM 2336 N N . GLU B 1 142 ? -0.026 -5.055 5.961 1 96.62 142 GLU B N 1
ATOM 2337 C CA . GLU B 1 142 ? -0.152 -4.176 4.801 1 96.62 142 GLU B CA 1
ATOM 2338 C C . GLU B 1 142 ? 0.189 -2.73 5.16 1 96.62 142 GLU B C 1
ATOM 2340 O O . GLU B 1 142 ? -0.684 -1.968 5.582 1 96.62 142 GLU B O 1
ATOM 2345 N N . ASP B 1 143 ? 1.407 -2.414 5.066 1 94.56 143 ASP B N 1
ATOM 2346 C CA . ASP B 1 143 ? 1.974 -1.122 5.441 1 94.56 143 ASP B CA 1
ATOM 2347 C C . ASP B 1 143 ? 3.166 -0.766 4.559 1 94.56 143 ASP B C 1
ATOM 2349 O O . ASP B 1 143 ? 4.273 -1.268 4.77 1 94.56 143 ASP B O 1
ATOM 2353 N N . PHE B 1 144 ? 2.994 0.077 3.584 1 91.31 144 PHE B N 1
ATOM 2354 C CA . PHE B 1 144 ? 4.031 0.386 2.607 1 91.31 144 PHE B CA 1
ATOM 2355 C C . PHE B 1 144 ? 5 1.429 3.156 1 91.31 144 PHE B C 1
ATOM 2357 O O . PHE B 1 144 ? 5.859 1.928 2.43 1 91.31 144 PHE B O 1
ATOM 2364 N N . ARG B 1 145 ? 4.77 1.815 4.43 1 92.25 145 ARG B N 1
ATOM 2365 C CA . ARG B 1 145 ? 5.672 2.785 5.047 1 92.25 145 ARG B CA 1
ATOM 2366 C C . ARG B 1 145 ? 6.98 2.125 5.461 1 92.25 145 ARG B C 1
ATOM 2368 O O . ARG B 1 145 ? 6.98 1.148 6.215 1 92.25 145 ARG B O 1
ATOM 2375 N N . LEU B 1 146 ? 8.062 2.514 4.93 1 95.75 146 LEU B N 1
ATOM 2376 C CA . LEU B 1 146 ? 9.406 2.031 5.23 1 95.75 146 LEU B CA 1
ATOM 2377 C C . LEU B 1 146 ? 10.273 3.15 5.805 1 95.75 146 LEU B C 1
ATOM 2379 O O . LEU B 1 146 ? 9.914 4.328 5.703 1 95.75 146 LEU B O 1
ATOM 2383 N N . GLU B 1 147 ? 11.297 2.719 6.418 1 93.69 147 GLU B N 1
ATOM 2384 C CA . GLU B 1 147 ? 12.266 3.715 6.863 1 93.69 147 GLU B CA 1
ATOM 2385 C C . GLU B 1 147 ? 12.852 4.484 5.684 1 93.69 147 GLU B C 1
ATOM 2387 O O . GLU B 1 147 ? 13.336 3.881 4.723 1 93.69 147 GLU B O 1
ATOM 2392 N N . PRO B 1 148 ? 12.695 5.781 5.812 1 93.44 148 PRO B N 1
ATOM 2393 C CA . PRO B 1 148 ? 13.25 6.543 4.691 1 93.44 148 PRO B CA 1
ATOM 2394 C C . PRO B 1 148 ? 14.773 6.473 4.625 1 93.44 148 PRO B C 1
ATOM 2396 O O . PRO B 1 148 ? 15.43 6.215 5.641 1 93.44 148 PRO B O 1
#